Protein AF-A0A948ATW3-F1 (afdb_monomer)

Radius of gyration: 37.04 Å; Cα contacts (8 Å, |Δi|>4): 89; chains: 1; bounding box: 111×71×74 Å

Foldseek 3Di:
DDDDDCVVVVVVVQVVLLVLQPPPPDCLNPPSVNSVVVSVVVVVVVVVVVVCVVVVVLVVLLVQLQVLCVVVVHGSVLQVVLCVLLVNDDDSNVLSVCSPPPSPVNVVSSVSSVVSDDDPPDDDPPVVVCVSPPPPPPPDPPPPPDDPVVVVVVVVVVVVVVVVVVVVPPDDDDDDDDDDDDDD

Secondary structure (DSSP, 8-state):
------HHHHHHHHHHHHHHTTT--GGGTT-HHHHHHHHHHHHHHHHHHHHHHHHHHHHHHHHHHHHHHHHTT--HHHHHHHHHHTT----HHHHHHHHHH-HHHHHHHHHHHHHTSPPTTSPP-HHHHHHHH----PPP----S--TTHHHHHHHHHHHHHHHHHTT--PPPPP---------

Solvent-accessible surface area (backbone atoms only — not comparable to full-atom values): 11148 Å² total; per-residue (Å²): 137,87,89,78,84,62,63,68,64,53,50,54,54,49,52,55,43,38,63,71,16,60,87,44,71,75,62,33,28,76,39,63,78,49,12,50,55,50,46,52,50,50,51,57,47,53,58,53,46,64,64,44,46,60,54,56,52,49,53,49,25,52,52,48,39,34,53,53,30,49,80,69,80,36,55,48,73,58,49,57,52,14,26,59,67,57,67,56,90,70,56,58,68,55,53,30,45,33,49,70,78,37,51,70,65,38,47,55,53,49,53,54,21,55,72,47,45,80,66,92,88,62,80,75,58,67,65,60,52,46,68,75,71,48,80,83,70,73,75,72,79,77,66,73,81,68,58,77,67,58,62,52,52,57,56,50,56,50,50,60,50,52,60,58,53,64,74,71,66,83,77,84,86,82,89,82,83,89,83,87,86,82,91,131

pLDDT: mean 78.05, std 22.44, range [28.47, 97.56]

Mean predicted aligned error: 15.49 Å

Sequence (184 aa):
MSRVKRGVTTHRRHKKILQMAKGFRGKRKNVFKLAKNAVMKAGTNAYRDRRLKKRTFHQLWVLRINAACREHDMKYSRFIYALELAGIQINRKMLAELAVNNPDVFKEIVDAAKAALPPEGQAPDLNELKKKFGKATKPKPKMPEESPYVKKVENGENKEKEEKTEKAEIKPTPKKAAKKKEEK

Structure (mmCIF, N/CA/C/O backbone):
data_AF-A0A948ATW3-F1
#
_entry.id   AF-A0A948ATW3-F1
#
loop_
_atom_site.group_PDB
_atom_site.id
_atom_site.type_symbol
_atom_site.label_atom_id
_atom_site.label_alt_id
_atom_site.label_comp_id
_atom_site.label_asym_id
_atom_site.label_entity_id
_atom_site.label_seq_id
_atom_site.pdbx_PDB_ins_code
_atom_site.Cartn_x
_atom_site.Cartn_y
_atom_site.Cartn_z
_atom_site.occupancy
_atom_site.B_iso_or_equiv
_atom_site.auth_seq_id
_atom_site.auth_comp_id
_atom_site.auth_asym_id
_atom_site.auth_atom_id
_atom_site.pdbx_PDB_model_num
ATOM 1 N N . MET A 1 1 ? 36.535 -24.729 -36.949 1.00 73.50 1 MET A N 1
ATOM 2 C CA . MET A 1 1 ? 35.503 -24.100 -36.088 1.00 73.50 1 MET A CA 1
ATOM 3 C C . MET A 1 1 ? 34.866 -22.942 -36.857 1.00 73.50 1 MET A C 1
ATOM 5 O O . MET A 1 1 ? 35.597 -22.086 -37.336 1.00 73.50 1 MET A O 1
ATOM 9 N N . SER A 1 2 ? 33.546 -22.932 -37.063 1.00 85.25 2 SER A N 1
ATOM 10 C CA . SER A 1 2 ? 32.862 -21.930 -37.903 1.00 85.25 2 SER A CA 1
ATOM 11 C C . SER A 1 2 ? 32.588 -20.616 -37.154 1.00 85.25 2 SER A C 1
ATOM 13 O O . SER A 1 2 ? 32.040 -20.626 -36.051 1.00 85.25 2 SER A O 1
ATOM 15 N N . ARG A 1 3 ? 32.905 -19.464 -37.759 1.00 90.25 3 ARG A N 1
ATOM 16 C CA . ARG A 1 3 ? 32.631 -18.131 -37.189 1.00 90.25 3 ARG A CA 1
ATOM 17 C C . ARG A 1 3 ? 31.149 -17.758 -37.331 1.00 90.25 3 ARG A C 1
ATOM 19 O O . ARG A 1 3 ? 30.697 -17.416 -38.418 1.00 90.25 3 ARG A O 1
ATOM 26 N N . VAL A 1 4 ? 30.408 -17.721 -36.222 1.00 86.56 4 VAL A N 1
ATOM 27 C CA . VAL A 1 4 ? 28.990 -17.306 -36.203 1.00 86.56 4 VAL A CA 1
ATOM 28 C C . VAL A 1 4 ? 28.854 -15.797 -35.946 1.00 86.56 4 VAL A C 1
ATOM 30 O O . VAL A 1 4 ? 29.382 -15.261 -34.968 1.00 86.56 4 VAL A O 1
ATOM 33 N N . LYS A 1 5 ? 28.119 -15.078 -36.807 1.00 87.94 5 LYS A N 1
ATOM 34 C CA . LYS A 1 5 ? 27.838 -13.637 -36.636 1.00 87.94 5 LYS A CA 1
ATOM 35 C C . LYS A 1 5 ? 26.784 -13.408 -35.535 1.00 87.94 5 LYS A C 1
ATOM 37 O O . LYS A 1 5 ? 25.745 -14.053 -35.519 1.00 87.94 5 LYS A O 1
ATOM 42 N N . ARG A 1 6 ? 27.010 -12.435 -34.634 1.00 90.38 6 ARG A N 1
ATOM 43 C CA . ARG A 1 6 ? 26.158 -12.173 -33.441 1.00 90.38 6 ARG A CA 1
ATOM 44 C C . ARG A 1 6 ? 25.148 -11.016 -33.579 1.00 90.38 6 ARG A C 1
ATOM 46 O O . ARG A 1 6 ? 24.435 -10.714 -32.622 1.00 90.38 6 ARG A O 1
ATOM 53 N N . GLY A 1 7 ? 25.089 -10.345 -34.733 1.00 92.62 7 GLY A N 1
ATOM 54 C CA . GLY A 1 7 ? 24.343 -9.087 -34.912 1.00 92.62 7 GLY A CA 1
ATOM 55 C C . GLY A 1 7 ? 22.841 -9.189 -34.617 1.00 92.62 7 GLY A C 1
ATOM 56 O O . GLY A 1 7 ? 22.308 -8.390 -33.848 1.00 92.62 7 GLY A O 1
ATOM 57 N N . VAL A 1 8 ? 22.177 -10.219 -35.152 1.00 93.56 8 VAL A N 1
ATOM 58 C CA . VAL A 1 8 ? 20.723 -10.427 -35.008 1.00 93.56 8 VAL A CA 1
ATOM 59 C C . VAL A 1 8 ? 20.326 -10.633 -33.540 1.00 93.56 8 VAL A C 1
ATOM 61 O O . VAL A 1 8 ? 19.393 -9.999 -33.040 1.00 93.56 8 VAL A O 1
ATOM 64 N N . THR A 1 9 ? 21.079 -11.460 -32.810 1.00 93.88 9 THR A N 1
ATOM 65 C CA . THR A 1 9 ? 20.823 -11.753 -31.392 1.00 93.88 9 THR A CA 1
ATOM 66 C C . THR A 1 9 ? 20.996 -10.515 -30.513 1.00 93.88 9 THR A C 1
ATOM 68 O O . THR A 1 9 ? 20.156 -10.247 -29.647 1.00 93.88 9 THR A O 1
ATOM 71 N N . THR A 1 10 ? 22.049 -9.727 -30.752 1.00 93.69 10 THR A N 1
ATOM 72 C CA . THR A 1 10 ? 22.302 -8.475 -30.021 1.00 93.69 10 THR A CA 1
ATOM 73 C C . THR A 1 10 ? 21.207 -7.444 -30.286 1.00 93.69 10 THR A C 1
ATOM 75 O O . THR A 1 10 ? 20.675 -6.864 -29.336 1.00 93.69 10 THR A O 1
ATOM 78 N N . HIS A 1 11 ? 20.799 -7.272 -31.547 1.00 94.88 11 HIS A N 1
ATOM 79 C CA . HIS A 1 11 ? 19.726 -6.346 -31.928 1.00 94.88 11 HIS A CA 1
ATOM 80 C C . HIS A 1 11 ? 18.402 -6.681 -31.239 1.00 94.88 11 HIS A C 1
ATOM 82 O O . HIS A 1 11 ? 17.771 -5.814 -30.631 1.00 94.88 11 HIS A O 1
ATOM 88 N N . ARG A 1 12 ? 18.017 -7.965 -31.238 1.00 95.69 12 ARG A N 1
ATOM 89 C CA . ARG A 1 12 ? 16.808 -8.447 -30.553 1.00 95.69 12 ARG A CA 1
ATOM 90 C C . ARG A 1 12 ? 16.844 -8.149 -29.050 1.00 95.69 12 ARG A C 1
ATOM 92 O O . ARG A 1 12 ? 15.856 -7.673 -28.491 1.00 95.69 12 ARG A O 1
ATOM 99 N N . ARG A 1 13 ? 17.987 -8.380 -28.388 1.00 94.50 13 ARG A N 1
ATOM 100 C CA . ARG A 1 13 ? 18.172 -8.063 -26.959 1.00 94.50 13 ARG A CA 1
ATOM 101 C C . ARG A 1 13 ? 18.044 -6.562 -26.688 1.00 94.50 13 ARG A C 1
ATOM 103 O O . ARG A 1 13 ? 17.413 -6.182 -25.703 1.00 94.50 13 ARG A O 1
ATOM 110 N N . HIS A 1 14 ? 18.636 -5.721 -27.536 1.00 95.56 14 HIS A N 1
ATOM 111 C CA . HIS A 1 14 ? 18.573 -4.267 -27.388 1.00 95.56 14 HIS A CA 1
ATOM 112 C C . HIS A 1 14 ? 17.140 -3.755 -27.536 1.00 95.56 14 HIS A C 1
ATOM 114 O O . HIS A 1 14 ? 16.665 -3.037 -26.655 1.00 95.56 14 HIS A O 1
ATOM 120 N N . LYS A 1 15 ? 16.421 -4.197 -28.578 1.00 95.75 15 LYS A N 1
ATOM 121 C CA . LYS A 1 15 ? 15.008 -3.851 -28.784 1.00 95.75 15 LYS A CA 1
ATOM 122 C C . LYS A 1 15 ? 14.133 -4.244 -27.591 1.00 95.75 15 LYS A C 1
ATOM 124 O O . LYS A 1 15 ? 13.355 -3.415 -27.136 1.00 95.75 15 LYS A O 1
ATOM 129 N N . LYS A 1 16 ? 14.317 -5.443 -27.020 1.00 96.56 16 LYS A N 1
ATOM 130 C CA . LYS A 1 16 ? 13.568 -5.896 -25.830 1.00 96.56 16 LYS A CA 1
ATOM 131 C C . LYS A 1 16 ? 13.720 -4.939 -24.640 1.00 96.56 16 LYS A C 1
ATOM 133 O O . LYS A 1 16 ? 12.731 -4.576 -24.013 1.00 96.56 16 LYS A O 1
ATOM 138 N N . ILE A 1 17 ? 14.948 -4.517 -24.331 1.00 96.44 17 ILE A N 1
ATOM 139 C CA . ILE A 1 17 ? 15.210 -3.605 -23.204 1.00 96.44 17 ILE A CA 1
ATOM 140 C C . ILE A 1 17 ? 14.684 -2.195 -23.486 1.00 96.44 17 ILE A C 1
ATOM 142 O O . ILE A 1 17 ? 14.108 -1.580 -22.595 1.00 96.44 17 ILE A O 1
ATOM 146 N N . LEU A 1 18 ? 14.844 -1.687 -24.710 1.00 96.06 18 LEU A N 1
ATOM 147 C CA . LEU A 1 18 ? 14.323 -0.367 -25.081 1.00 96.06 18 LEU A CA 1
ATOM 148 C C . LEU A 1 18 ? 12.790 -0.331 -25.072 1.00 96.06 18 LEU A C 1
ATOM 150 O O . LEU A 1 18 ? 12.207 0.657 -24.639 1.00 96.06 18 LEU A O 1
ATOM 154 N N . GLN A 1 19 ? 12.136 -1.428 -25.459 1.00 96.44 19 GLN A N 1
ATOM 155 C CA . GLN A 1 19 ? 10.685 -1.571 -25.353 1.00 96.44 19 GLN A CA 1
ATOM 156 C C . GLN A 1 19 ? 10.219 -1.523 -23.891 1.00 96.44 19 GLN A C 1
ATOM 158 O O . GLN A 1 19 ? 9.256 -0.827 -23.585 1.00 96.44 19 GLN A O 1
ATOM 163 N N . MET A 1 20 ? 10.933 -2.193 -22.977 1.00 95.81 20 MET A N 1
ATOM 164 C CA . MET A 1 20 ? 10.659 -2.123 -21.533 1.00 95.81 20 MET A CA 1
ATOM 165 C C . MET A 1 20 ? 10.935 -0.738 -20.933 1.00 95.81 20 MET A C 1
ATOM 167 O O . MET A 1 20 ? 10.296 -0.354 -19.961 1.00 95.81 20 MET A O 1
ATOM 171 N N . ALA A 1 21 ? 11.886 0.010 -21.494 1.00 96.56 21 ALA A N 1
ATOM 172 C CA . ALA A 1 21 ? 12.253 1.350 -21.039 1.00 96.56 21 ALA A CA 1
ATOM 173 C C . ALA A 1 21 ? 11.373 2.468 -21.634 1.00 96.56 21 ALA A C 1
ATOM 175 O O . ALA A 1 21 ? 11.624 3.653 -21.379 1.00 96.56 21 ALA A O 1
ATOM 176 N N . LYS A 1 22 ? 10.359 2.129 -22.443 1.00 94.81 22 LYS A N 1
ATOM 177 C CA . LYS A 1 22 ? 9.443 3.112 -23.032 1.00 94.81 22 LYS A CA 1
ATOM 178 C C . LYS A 1 22 ? 8.764 3.916 -21.915 1.00 94.81 22 LYS A C 1
ATOM 180 O O . LYS A 1 22 ? 8.283 3.357 -20.937 1.00 94.81 22 LYS A O 1
ATOM 185 N N . GLY A 1 23 ? 8.758 5.242 -22.056 1.00 95.62 23 GLY A N 1
ATOM 186 C CA . GLY A 1 23 ? 8.230 6.170 -21.046 1.00 95.62 23 GLY A CA 1
ATOM 187 C C . GLY A 1 23 ? 9.262 6.672 -20.029 1.00 95.62 23 GLY A C 1
ATOM 188 O O . GLY A 1 23 ? 8.978 7.609 -19.289 1.00 95.62 23 GLY A O 1
ATOM 189 N N . PHE A 1 24 ? 10.486 6.130 -20.007 1.00 96.31 24 PHE A N 1
ATOM 190 C CA . PHE A 1 24 ? 11.542 6.678 -19.153 1.00 96.31 24 PHE A CA 1
ATOM 191 C C . PHE A 1 24 ? 11.998 8.062 -19.638 1.00 96.31 24 PHE A C 1
ATOM 193 O O . PHE A 1 24 ? 12.009 8.369 -20.831 1.00 96.31 24 PHE A O 1
ATOM 200 N N . ARG A 1 25 ? 12.412 8.922 -18.702 1.00 96.12 25 ARG A N 1
ATOM 201 C CA . ARG A 1 25 ? 12.841 10.295 -19.006 1.00 96.12 25 ARG A CA 1
ATOM 202 C C . ARG A 1 25 ? 14.266 10.344 -19.581 1.00 96.12 25 ARG A C 1
ATOM 204 O O . ARG A 1 25 ? 15.169 9.642 -19.118 1.00 96.12 25 ARG A O 1
ATOM 211 N N . GLY A 1 26 ? 14.483 11.234 -20.552 1.00 95.56 26 GLY A N 1
ATOM 212 C CA . GLY A 1 26 ? 15.808 11.565 -21.094 1.00 95.56 26 GLY A CA 1
ATOM 213 C C . GLY A 1 26 ? 16.512 10.387 -21.777 1.00 95.56 26 GLY A C 1
ATOM 214 O O . GLY A 1 26 ? 15.900 9.615 -22.507 1.00 95.56 26 GLY A O 1
ATOM 215 N N . LYS A 1 27 ? 17.818 10.218 -21.534 1.00 95.75 27 LYS A N 1
ATOM 216 C CA . LYS A 1 27 ? 18.628 9.169 -22.187 1.00 95.75 27 LYS A CA 1
ATOM 217 C C . LYS A 1 27 ? 18.267 7.738 -21.750 1.00 95.75 27 LYS A C 1
ATOM 219 O O . LYS A 1 27 ? 18.654 6.786 -22.421 1.00 95.75 27 LYS A O 1
ATOM 224 N N . ARG A 1 28 ? 17.500 7.566 -20.664 1.00 95.69 28 ARG A N 1
ATOM 225 C CA . ARG A 1 28 ? 17.112 6.248 -20.126 1.00 95.69 28 ARG A CA 1
ATOM 226 C C . ARG A 1 28 ? 16.082 5.507 -20.988 1.00 95.69 28 ARG A C 1
ATOM 228 O O . ARG A 1 28 ? 15.971 4.300 -20.823 1.00 95.69 28 ARG A O 1
ATOM 235 N N . LYS A 1 29 ? 15.377 6.191 -21.902 1.00 93.75 29 LYS A N 1
ATOM 236 C CA . LYS A 1 29 ? 14.469 5.551 -22.879 1.00 93.75 29 LYS A CA 1
ATOM 237 C C . LYS A 1 29 ? 15.150 5.104 -24.176 1.00 93.75 29 LYS A C 1
ATOM 239 O O . LYS A 1 29 ? 14.691 4.148 -24.785 1.00 93.75 29 LYS A O 1
ATOM 244 N N . ASN A 1 30 ? 16.237 5.767 -24.586 1.00 92.75 30 ASN A N 1
ATOM 245 C CA . ASN A 1 30 ? 16.806 5.600 -25.933 1.00 92.75 30 ASN A CA 1
ATOM 246 C C . ASN A 1 30 ? 18.204 4.950 -25.935 1.00 92.75 30 ASN A C 1
ATOM 248 O O . ASN A 1 30 ? 18.559 4.259 -26.885 1.00 92.75 30 ASN A O 1
ATOM 252 N N . VAL A 1 31 ? 19.016 5.141 -24.886 1.00 96.19 31 VAL A N 1
ATOM 253 C CA . VAL A 1 31 ? 20.399 4.632 -24.833 1.00 96.19 31 VAL A CA 1
ATOM 254 C C . VAL A 1 31 ? 20.438 3.286 -24.112 1.00 96.19 31 VAL A C 1
ATOM 256 O O . VAL A 1 31 ? 20.224 3.237 -22.902 1.00 96.19 31 VAL A O 1
ATOM 259 N N . PHE A 1 32 ? 20.782 2.198 -24.816 1.00 94.75 32 PHE A N 1
ATOM 260 C CA . PHE A 1 32 ? 20.730 0.824 -24.282 1.00 94.75 32 PHE A CA 1
ATOM 261 C C . PHE A 1 32 ? 21.458 0.641 -22.940 1.00 94.75 32 PHE A C 1
ATOM 263 O O . PHE A 1 32 ? 20.901 0.048 -22.016 1.00 94.75 32 PHE A O 1
ATOM 270 N N . LYS A 1 33 ? 22.680 1.175 -22.799 1.00 96.06 33 LYS A N 1
ATOM 271 C CA . LYS A 1 33 ? 23.481 1.042 -21.567 1.00 96.06 33 LYS A CA 1
ATOM 272 C C . LYS A 1 33 ? 22.764 1.646 -20.354 1.00 96.06 33 LYS A C 1
ATOM 274 O O . LYS A 1 33 ? 22.724 1.034 -19.291 1.00 96.06 33 LYS A O 1
ATOM 279 N N . LEU A 1 34 ? 22.153 2.818 -20.532 1.00 96.69 34 LEU A N 1
ATOM 280 C CA . LEU A 1 34 ? 21.408 3.509 -19.478 1.00 96.69 34 LEU A CA 1
ATOM 281 C C . LEU A 1 34 ? 20.029 2.880 -19.250 1.00 96.69 34 LEU A C 1
ATOM 283 O O . LEU A 1 34 ? 19.623 2.705 -18.102 1.00 96.69 34 LEU A O 1
ATOM 287 N N . ALA A 1 35 ? 19.341 2.498 -20.327 1.00 97.31 35 ALA A N 1
ATOM 288 C CA . ALA A 1 35 ? 18.047 1.827 -20.284 1.00 97.31 35 ALA A CA 1
ATOM 289 C C . ALA A 1 35 ? 18.125 0.507 -19.511 1.00 97.31 35 ALA A C 1
ATOM 291 O O . ALA A 1 35 ? 17.313 0.269 -18.624 1.00 97.31 35 ALA A O 1
ATOM 292 N N . LYS A 1 36 ? 19.154 -0.312 -19.765 1.00 96.38 36 LYS A N 1
ATOM 293 C CA . LYS A 1 36 ? 19.392 -1.567 -19.040 1.00 96.38 36 LYS A CA 1
ATOM 294 C C . LYS A 1 36 ? 19.471 -1.332 -17.531 1.00 96.38 36 LYS A C 1
ATOM 296 O O . LYS A 1 36 ? 18.765 -1.997 -16.780 1.00 96.38 36 LYS A O 1
ATOM 301 N N . ASN A 1 37 ? 20.294 -0.382 -17.088 1.00 96.44 37 ASN A N 1
ATOM 302 C CA . ASN A 1 37 ? 20.461 -0.090 -15.662 1.00 96.44 37 ASN A CA 1
ATOM 303 C C . ASN A 1 37 ? 19.150 0.405 -15.033 1.00 96.44 37 ASN A C 1
ATOM 305 O O . ASN A 1 37 ? 18.771 -0.038 -13.949 1.00 96.44 37 ASN A O 1
ATOM 309 N N . ALA A 1 38 ? 18.430 1.280 -15.740 1.00 97.19 38 ALA A N 1
ATOM 310 C CA . ALA A 1 38 ? 17.156 1.814 -15.279 1.00 97.19 38 ALA A CA 1
ATOM 311 C C . ALA A 1 38 ? 16.072 0.726 -15.172 1.00 97.19 38 ALA A C 1
ATOM 313 O O . ALA A 1 38 ? 15.395 0.648 -14.151 1.00 97.19 38 ALA A O 1
ATOM 314 N N . VAL A 1 39 ? 15.941 -0.144 -16.180 1.00 97.06 39 VAL A N 1
ATOM 315 C CA . VAL A 1 39 ? 14.970 -1.253 -16.194 1.00 97.06 39 VAL A CA 1
ATOM 316 C C . VAL A 1 39 ? 15.271 -2.250 -15.078 1.00 97.06 39 VAL A C 1
ATOM 318 O O . VAL A 1 39 ? 14.357 -2.666 -14.370 1.00 97.06 39 VAL A O 1
ATOM 321 N N . MET A 1 40 ? 16.546 -2.583 -14.856 1.00 96.69 40 MET A N 1
ATOM 322 C CA . MET A 1 40 ? 16.940 -3.458 -13.749 1.00 96.69 40 MET A CA 1
ATOM 323 C C . MET A 1 40 ? 16.552 -2.854 -12.394 1.00 96.69 40 MET A C 1
ATOM 325 O O . MET A 1 40 ? 15.925 -3.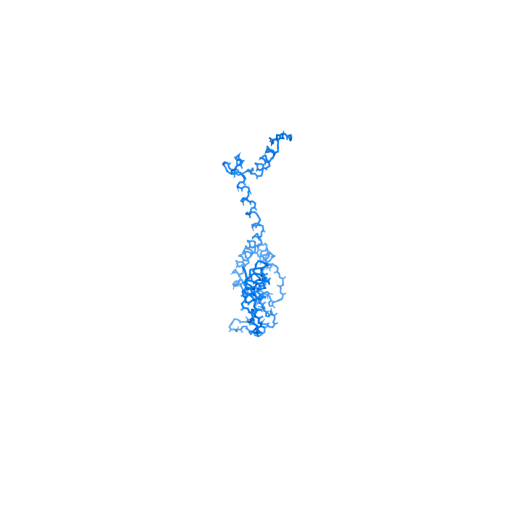530 -11.577 1.00 96.69 40 MET A O 1
ATOM 329 N N . LYS A 1 41 ? 16.841 -1.564 -12.167 1.00 96.81 41 LYS A N 1
ATOM 330 C CA . LYS A 1 41 ? 16.459 -0.884 -10.921 1.00 96.81 41 LYS A CA 1
ATOM 331 C C . LYS A 1 41 ? 14.938 -0.814 -10.755 1.00 96.81 41 LYS A C 1
ATOM 333 O O . LYS A 1 41 ? 14.433 -1.122 -9.676 1.00 96.81 41 LYS A O 1
ATOM 338 N N . ALA A 1 42 ? 14.204 -0.485 -11.816 1.00 96.62 42 ALA A N 1
ATOM 339 C CA . ALA A 1 42 ? 12.744 -0.483 -11.807 1.00 96.62 42 ALA A CA 1
ATOM 340 C C . ALA A 1 42 ? 12.174 -1.867 -11.454 1.00 96.62 42 ALA A C 1
ATOM 342 O O . ALA A 1 42 ? 11.272 -1.956 -10.628 1.00 96.62 42 ALA A O 1
ATOM 343 N N . GLY A 1 43 ? 12.754 -2.948 -11.986 1.00 97.00 43 GLY A N 1
ATOM 344 C CA . GLY A 1 43 ? 12.383 -4.321 -11.635 1.00 97.00 43 GLY A CA 1
ATOM 345 C C . GLY A 1 43 ? 12.583 -4.638 -10.150 1.00 97.00 43 GLY A C 1
ATOM 346 O O . GLY A 1 43 ? 11.680 -5.183 -9.511 1.00 97.00 43 GLY A O 1
ATOM 347 N N . THR A 1 44 ? 13.726 -4.241 -9.574 1.00 97.56 44 THR A N 1
ATOM 348 C CA . THR A 1 44 ? 13.987 -4.428 -8.131 1.00 97.56 44 THR A CA 1
ATOM 349 C C . THR A 1 44 ? 13.001 -3.650 -7.258 1.00 97.56 44 THR A C 1
ATOM 351 O O . THR A 1 44 ? 12.467 -4.198 -6.292 1.00 97.56 44 THR A O 1
ATOM 354 N N . ASN A 1 45 ? 12.693 -2.404 -7.630 1.00 97.44 45 ASN A N 1
ATOM 355 C CA . ASN A 1 45 ? 11.719 -1.585 -6.918 1.00 97.44 45 ASN A CA 1
ATOM 356 C C . ASN A 1 45 ? 10.315 -2.181 -7.034 1.00 97.44 45 ASN A C 1
ATOM 358 O O . ASN A 1 45 ? 9.678 -2.391 -6.013 1.00 97.44 45 ASN A O 1
ATOM 362 N N . ALA A 1 46 ? 9.878 -2.577 -8.231 1.00 97.31 46 ALA A N 1
ATOM 363 C CA . ALA A 1 46 ? 8.571 -3.191 -8.439 1.00 97.31 46 ALA A CA 1
ATOM 364 C C . ALA A 1 46 ? 8.378 -4.459 -7.589 1.00 97.31 46 ALA A C 1
ATOM 366 O O . ALA A 1 46 ? 7.304 -4.676 -7.033 1.00 97.31 46 ALA A O 1
ATOM 367 N N . TYR A 1 47 ? 9.411 -5.296 -7.452 1.00 96.69 47 TYR A N 1
ATOM 368 C CA . TYR A 1 47 ? 9.362 -6.467 -6.574 1.00 96.69 47 TYR A CA 1
ATOM 369 C C . TYR A 1 47 ? 9.195 -6.085 -5.097 1.00 96.69 47 TYR A C 1
ATOM 371 O O . TYR A 1 47 ? 8.309 -6.615 -4.420 1.00 96.69 47 TYR A O 1
ATOM 379 N N . ARG A 1 48 ? 10.009 -5.139 -4.610 1.00 97.06 48 ARG A N 1
ATOM 380 C CA . ARG A 1 48 ? 9.920 -4.598 -3.245 1.00 97.06 48 ARG A CA 1
ATOM 381 C C . ARG A 1 48 ? 8.544 -3.976 -2.986 1.00 97.06 48 ARG A C 1
ATOM 383 O O . ARG A 1 48 ? 7.902 -4.296 -1.989 1.00 97.06 48 ARG A O 1
ATOM 390 N N . ASP A 1 49 ? 8.067 -3.143 -3.903 1.00 97.25 49 ASP A N 1
ATOM 391 C CA . ASP A 1 49 ? 6.825 -2.384 -3.770 1.00 97.25 49 ASP A CA 1
ATOM 392 C C . ASP A 1 49 ? 5.585 -3.280 -3.826 1.00 97.25 49 ASP A C 1
ATOM 394 O O . ASP A 1 49 ? 4.641 -3.044 -3.080 1.00 97.25 49 ASP A O 1
ATOM 398 N N . ARG A 1 50 ? 5.592 -4.385 -4.589 1.00 96.12 50 ARG A N 1
ATOM 399 C CA . ARG A 1 50 ? 4.512 -5.391 -4.514 1.00 96.12 50 ARG A CA 1
ATOM 400 C C . ARG A 1 50 ? 4.357 -5.978 -3.109 1.00 96.12 50 ARG A C 1
ATOM 402 O O . ARG A 1 50 ? 3.233 -6.224 -2.678 1.00 96.12 50 ARG A O 1
ATOM 409 N N . ARG A 1 51 ? 5.464 -6.185 -2.387 1.00 94.75 51 ARG A N 1
ATOM 410 C CA . ARG A 1 51 ? 5.436 -6.652 -0.991 1.00 94.75 51 ARG A CA 1
ATOM 411 C C . ARG A 1 51 ? 4.990 -5.539 -0.039 1.00 94.75 51 ARG A C 1
ATOM 413 O O . ARG A 1 51 ? 4.173 -5.788 0.844 1.00 94.75 51 ARG A O 1
ATOM 420 N N . LEU A 1 52 ? 5.470 -4.312 -0.251 1.00 96.50 52 LEU A N 1
ATOM 421 C CA . LEU A 1 52 ? 5.126 -3.156 0.584 1.00 96.50 52 LEU A CA 1
ATOM 422 C C . LEU A 1 52 ? 3.702 -2.636 0.375 1.00 96.50 52 LEU A C 1
ATOM 424 O O . LEU A 1 52 ? 3.153 -2.060 1.308 1.00 96.50 52 LEU A O 1
ATOM 428 N N . LYS A 1 53 ? 3.072 -2.894 -0.779 1.00 96.00 53 LYS A N 1
ATOM 429 C CA . LYS A 1 53 ? 1.691 -2.491 -1.091 1.00 96.00 53 LYS A CA 1
ATOM 430 C C . LYS A 1 53 ? 0.728 -2.852 0.044 1.00 96.00 53 LYS A C 1
ATOM 432 O O . LYS A 1 53 ? -0.092 -2.041 0.455 1.00 96.00 53 LYS A O 1
ATOM 437 N N . LYS A 1 54 ? 0.864 -4.051 0.619 1.00 92.69 54 LYS A N 1
ATOM 438 C CA . LYS A 1 54 ? 0.027 -4.490 1.749 1.00 92.69 54 LYS A CA 1
ATOM 439 C C . LYS A 1 54 ? 0.181 -3.577 2.973 1.00 92.69 54 LYS A C 1
ATOM 441 O O . LYS A 1 54 ? -0.812 -3.222 3.597 1.00 92.69 54 LYS A O 1
ATOM 446 N N . ARG A 1 55 ? 1.411 -3.154 3.281 1.00 95.88 55 ARG A N 1
ATOM 447 C CA . ARG A 1 55 ? 1.718 -2.239 4.390 1.00 95.88 55 ARG A CA 1
ATOM 448 C C . ARG A 1 55 ? 1.188 -0.833 4.128 1.00 95.88 55 ARG A C 1
ATOM 450 O O . ARG A 1 55 ? 0.600 -0.257 5.034 1.00 95.88 55 ARG A O 1
ATOM 457 N N . THR A 1 56 ? 1.356 -0.302 2.917 1.00 97.06 56 THR A N 1
ATOM 458 C CA . THR A 1 56 ? 0.883 1.051 2.579 1.00 97.06 56 THR A CA 1
ATOM 459 C C . THR A 1 56 ? -0.640 1.147 2.652 1.00 97.06 56 THR A C 1
ATOM 461 O 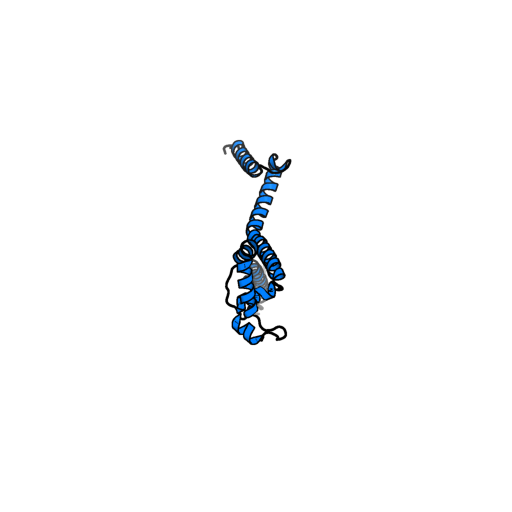O . THR A 1 56 ? -1.162 2.100 3.220 1.00 97.06 56 THR A O 1
ATOM 464 N N . PHE A 1 57 ? -1.368 0.136 2.158 1.00 97.00 57 PHE A N 1
ATOM 465 C CA . PHE A 1 57 ? -2.829 0.095 2.299 1.00 97.00 57 PHE A CA 1
ATOM 466 C C . PHE A 1 57 ? -3.267 -0.096 3.748 1.00 97.00 57 PHE A C 1
ATOM 468 O O . PHE A 1 57 ? -4.191 0.576 4.187 1.00 97.00 57 PHE A O 1
ATOM 475 N N . HIS A 1 58 ? -2.584 -0.952 4.511 1.00 95.75 58 HIS A N 1
ATOM 476 C CA . HIS A 1 58 ? -2.891 -1.110 5.928 1.00 95.75 58 HIS A CA 1
ATOM 477 C C . HIS A 1 58 ? -2.707 0.202 6.705 1.00 95.75 58 HIS A C 1
ATOM 479 O O . HIS A 1 58 ? -3.583 0.575 7.475 1.00 95.75 58 HIS A O 1
ATOM 485 N N . GLN A 1 59 ? -1.618 0.935 6.453 1.00 96.88 59 GLN A N 1
ATOM 486 C CA . GLN A 1 59 ? -1.389 2.260 7.038 1.00 96.88 59 GLN A CA 1
ATOM 487 C C . GLN A 1 59 ? -2.509 3.242 6.681 1.00 96.88 59 GLN A C 1
ATOM 489 O O . GLN A 1 59 ? -2.999 3.946 7.560 1.00 96.88 59 GLN A O 1
ATOM 494 N N . LEU A 1 60 ? -2.957 3.248 5.423 1.00 97.00 60 LEU A N 1
ATOM 495 C CA . LEU A 1 60 ? -4.078 4.079 4.986 1.00 97.00 60 LEU A CA 1
ATOM 496 C C . LEU A 1 60 ? -5.385 3.714 5.704 1.00 97.00 60 LEU A C 1
ATOM 498 O O . LEU A 1 60 ? -6.106 4.603 6.143 1.00 97.00 60 LEU A O 1
ATOM 502 N N . TRP A 1 61 ? -5.695 2.424 5.843 1.00 97.31 61 TRP A N 1
ATOM 503 C CA . TRP A 1 61 ? -6.905 1.984 6.541 1.00 97.31 61 TRP A CA 1
ATOM 504 C C . TRP A 1 61 ? -6.885 2.387 8.012 1.00 97.31 61 TRP A C 1
ATOM 506 O O . TRP A 1 61 ? -7.875 2.909 8.507 1.00 97.31 61 TRP A O 1
ATOM 516 N N . VAL A 1 62 ? -5.749 2.214 8.694 1.00 96.44 62 VAL A N 1
ATOM 517 C CA . VAL A 1 62 ? -5.587 2.656 10.088 1.00 96.44 62 VAL A CA 1
ATOM 518 C C . VAL A 1 62 ? -5.757 4.167 10.207 1.00 96.44 62 VAL A C 1
ATOM 520 O O . VAL A 1 62 ? -6.427 4.622 11.127 1.00 96.44 62 VAL A O 1
ATOM 523 N N . LEU A 1 63 ? -5.198 4.942 9.273 1.00 96.94 63 LEU A N 1
ATOM 524 C CA . LEU A 1 63 ? -5.344 6.397 9.263 1.00 96.94 63 LEU A CA 1
ATOM 525 C C . LEU A 1 63 ? -6.814 6.818 9.130 1.00 96.94 63 LEU A C 1
ATOM 527 O O . LEU A 1 63 ? -7.274 7.645 9.911 1.00 96.94 63 LEU A O 1
ATOM 531 N N . ARG A 1 64 ? -7.550 6.213 8.188 1.00 96.38 64 ARG A N 1
ATOM 532 C CA . ARG A 1 64 ? -8.981 6.482 7.973 1.00 96.38 64 ARG A CA 1
ATOM 533 C C . ARG A 1 64 ? -9.824 6.124 9.195 1.00 96.38 64 ARG A C 1
ATOM 535 O O . ARG A 1 64 ? -10.601 6.949 9.653 1.00 96.38 64 ARG A O 1
ATOM 542 N N . ILE A 1 65 ? -9.624 4.931 9.757 1.00 96.50 65 ILE A N 1
ATOM 543 C CA . ILE A 1 65 ? -10.354 4.487 10.953 1.00 96.50 65 ILE A CA 1
ATOM 544 C C . ILE A 1 65 ? -10.023 5.391 12.139 1.00 96.50 65 ILE A C 1
ATOM 546 O O . ILE A 1 65 ? -10.915 5.765 12.883 1.00 96.50 65 ILE A O 1
ATOM 550 N N . ASN A 1 66 ? -8.755 5.766 12.326 1.00 96.44 66 ASN A N 1
ATOM 551 C CA . ASN A 1 66 ? -8.378 6.658 13.417 1.00 96.44 66 ASN A CA 1
ATOM 552 C C . ASN A 1 66 ? -9.059 8.023 13.285 1.00 96.44 66 ASN A C 1
ATOM 554 O O . ASN A 1 66 ? -9.504 8.534 14.299 1.00 96.44 66 ASN A O 1
ATOM 558 N N . ALA A 1 67 ? -9.173 8.591 12.080 1.00 96.06 67 ALA A N 1
ATOM 559 C CA . ALA A 1 67 ? -9.919 9.833 11.880 1.00 96.06 67 ALA A CA 1
ATOM 560 C C . ALA A 1 67 ? -11.396 9.673 12.285 1.00 96.06 67 ALA A C 1
ATOM 562 O O . ALA A 1 67 ? -11.855 10.392 13.165 1.00 96.06 67 ALA A O 1
ATOM 563 N N . ALA A 1 68 ? -12.082 8.653 11.764 1.00 95.81 68 ALA A N 1
ATOM 564 C CA . ALA A 1 68 ? -13.486 8.394 12.090 1.00 95.81 68 ALA A CA 1
ATOM 565 C C . ALA A 1 68 ? -13.715 8.095 13.585 1.00 95.81 68 ALA A C 1
ATOM 567 O O . ALA A 1 68 ? -14.653 8.590 14.195 1.00 95.81 68 ALA A O 1
ATOM 568 N N . CYS A 1 69 ? -12.827 7.338 14.240 1.00 95.44 69 CYS A N 1
ATOM 569 C CA . CYS A 1 69 ? -12.932 7.107 15.684 1.00 95.44 69 CYS A CA 1
ATOM 570 C C . CYS A 1 69 ? -12.818 8.405 16.497 1.00 95.44 69 CYS A C 1
ATOM 572 O O . CYS A 1 69 ? -13.432 8.506 17.558 1.00 95.44 69 CYS A O 1
ATOM 574 N N . ARG A 1 70 ? -12.033 9.385 16.027 1.00 93.81 70 ARG A N 1
ATOM 575 C CA . ARG A 1 70 ? -11.846 10.663 16.730 1.00 93.81 70 ARG A CA 1
ATOM 576 C C . ARG A 1 70 ? -13.088 11.535 16.687 1.00 93.81 70 ARG A C 1
ATOM 578 O O . ARG A 1 70 ? -13.329 12.229 17.662 1.00 93.81 70 ARG A O 1
ATOM 585 N N . GLU A 1 71 ? -13.880 11.444 15.625 1.00 93.50 71 GLU A N 1
ATOM 586 C CA . GLU A 1 71 ? -15.192 12.101 15.533 1.00 93.50 71 GLU A CA 1
ATOM 587 C C . GLU A 1 71 ? -16.198 11.542 16.553 1.00 93.50 71 GLU A C 1
ATOM 589 O O . GLU A 1 71 ? -17.166 12.207 16.904 1.00 93.50 71 GLU A O 1
ATOM 594 N N . HIS A 1 72 ? -15.948 10.338 17.074 1.00 92.44 72 HIS A N 1
ATOM 595 C CA . HIS A 1 72 ? -16.763 9.680 18.097 1.00 92.44 72 HIS A CA 1
ATOM 596 C C . HIS A 1 72 ? -16.072 9.613 19.472 1.00 92.44 72 HIS A C 1
ATOM 598 O O . HIS A 1 72 ? -16.398 8.735 20.282 1.00 92.44 72 HIS A O 1
ATOM 604 N N . ASP A 1 73 ? -15.096 10.496 19.719 1.00 91.81 73 ASP A N 1
ATOM 605 C CA . ASP A 1 73 ? -14.327 10.622 20.968 1.00 91.81 73 ASP A CA 1
ATOM 606 C C . ASP A 1 73 ? -13.587 9.349 21.411 1.00 91.81 73 ASP A C 1
ATOM 608 O O . ASP A 1 73 ? -13.295 9.137 22.588 1.00 91.81 73 ASP A O 1
ATOM 612 N N . MET A 1 74 ? -13.222 8.481 20.463 1.00 90.25 74 MET A N 1
ATOM 613 C CA . MET A 1 74 ? -12.499 7.243 20.745 1.00 90.25 74 MET A CA 1
ATOM 614 C C . MET A 1 74 ? -11.116 7.216 20.083 1.00 90.25 74 MET A C 1
ATOM 616 O O . MET A 1 74 ? -10.904 7.616 18.939 1.00 90.25 74 MET A O 1
ATOM 620 N N . LYS A 1 75 ? -10.119 6.684 20.800 1.00 92.56 75 LYS A N 1
ATOM 621 C CA . LYS A 1 75 ? -8.782 6.419 20.239 1.00 92.56 75 LYS A CA 1
ATOM 622 C C . LYS A 1 75 ? -8.775 5.070 19.514 1.00 92.56 75 LYS A C 1
ATOM 624 O O . LYS A 1 75 ? -9.222 4.077 20.080 1.00 92.56 75 LYS A O 1
ATOM 629 N N . TYR A 1 76 ? -8.144 4.996 18.338 1.00 94.19 76 TYR A N 1
ATOM 630 C CA . TYR A 1 76 ? -8.022 3.759 17.544 1.00 94.19 76 TYR A CA 1
ATOM 631 C C . TYR A 1 76 ? -7.583 2.526 18.356 1.00 94.19 76 TYR A C 1
ATOM 633 O O . TYR A 1 76 ? -8.185 1.463 18.246 1.00 94.19 76 TYR A O 1
ATOM 641 N N . SER A 1 77 ? -6.554 2.648 19.202 1.00 91.12 77 SER A N 1
ATOM 642 C CA . SER A 1 77 ? -6.058 1.512 19.993 1.00 91.12 77 SER A CA 1
ATOM 643 C C . SER A 1 77 ? -7.106 0.969 20.968 1.00 91.12 77 SER A C 1
ATOM 645 O O . SER A 1 77 ? -7.191 -0.241 21.156 1.00 91.12 77 SER A O 1
ATOM 647 N N . ARG A 1 78 ? -7.916 1.858 21.563 1.00 90.81 78 ARG A N 1
ATOM 648 C CA . ARG A 1 78 ? -9.037 1.473 22.432 1.00 90.81 78 ARG A CA 1
ATOM 649 C C . ARG A 1 78 ? -10.162 0.843 21.619 1.00 90.81 78 ARG A C 1
ATOM 651 O O . ARG A 1 78 ? -10.680 -0.178 22.040 1.00 90.81 78 ARG A O 1
ATOM 658 N N . PHE A 1 79 ? -10.463 1.391 20.443 1.00 93.25 79 PHE A N 1
ATOM 659 C CA . PHE A 1 79 ? -11.466 0.844 19.531 1.00 93.25 79 PHE A CA 1
ATOM 660 C C . PHE A 1 79 ? -11.144 -0.588 19.085 1.00 93.25 79 PHE A C 1
ATOM 662 O O . PHE A 1 79 ? -11.987 -1.468 19.189 1.00 93.25 79 PHE A O 1
ATOM 669 N N . ILE A 1 80 ? -9.912 -0.864 18.644 1.00 93.06 80 ILE A N 1
ATOM 670 C CA . ILE A 1 80 ? -9.525 -2.222 18.223 1.00 93.06 80 ILE A CA 1
ATOM 671 C C . ILE A 1 80 ? -9.598 -3.213 19.383 1.00 93.06 80 ILE A C 1
ATOM 673 O O . ILE A 1 80 ? -10.067 -4.330 19.196 1.00 93.06 80 ILE A O 1
ATOM 677 N N . TYR A 1 81 ? -9.158 -2.796 20.569 1.00 90.06 81 TYR A N 1
ATOM 678 C CA . TYR A 1 81 ? -9.277 -3.605 21.777 1.00 90.06 81 TYR A CA 1
ATOM 679 C C . TYR A 1 81 ? -10.746 -3.900 22.120 1.00 90.06 81 TYR A C 1
ATOM 681 O O . TYR A 1 81 ? -11.104 -5.039 22.401 1.00 90.06 81 TYR A O 1
ATOM 689 N N . ALA A 1 82 ? -11.606 -2.887 22.027 1.00 91.31 82 ALA A N 1
ATOM 690 C CA . ALA A 1 82 ? -13.036 -3.002 22.267 1.00 91.31 82 ALA A CA 1
ATOM 691 C C . ALA A 1 82 ? -13.736 -3.947 21.276 1.00 91.31 82 ALA A C 1
ATOM 693 O O . ALA A 1 82 ? -14.542 -4.775 21.688 1.00 91.31 82 ALA A O 1
ATOM 694 N N . LEU A 1 83 ? -13.384 -3.882 19.987 1.00 92.50 83 LEU A N 1
ATOM 695 C CA . LEU A 1 83 ? -13.892 -4.818 18.978 1.00 92.50 83 LEU A CA 1
ATOM 696 C C . LEU A 1 83 ? -13.511 -6.268 19.293 1.00 92.50 83 LEU A C 1
ATOM 698 O O . LEU A 1 83 ? -14.316 -7.174 19.091 1.00 92.50 83 LEU A O 1
ATOM 702 N N . GLU A 1 84 ? -12.295 -6.488 19.796 1.00 90.44 84 GLU A N 1
ATOM 703 C CA . GLU A 1 84 ? -11.829 -7.819 20.185 1.00 90.44 84 GLU A CA 1
ATOM 704 C C . GLU A 1 84 ? -12.593 -8.353 21.404 1.00 90.44 84 GLU A C 1
ATOM 706 O O . GLU A 1 84 ? -12.993 -9.515 21.413 1.00 90.44 84 GLU A O 1
ATOM 711 N N . LEU A 1 85 ? -12.865 -7.495 22.396 1.00 89.31 85 LEU A N 1
ATOM 712 C CA . LEU A 1 85 ? -13.700 -7.837 23.552 1.00 89.31 85 LEU A CA 1
ATOM 713 C C . LEU A 1 85 ? -15.151 -8.142 23.167 1.00 89.31 85 LEU A C 1
ATOM 715 O O . LEU A 1 85 ? -15.735 -9.076 23.711 1.00 89.31 85 LEU A O 1
ATOM 719 N N . ALA A 1 86 ? -15.707 -7.381 22.223 1.00 89.62 86 ALA A N 1
ATOM 720 C CA . ALA A 1 86 ? -17.050 -7.584 21.690 1.00 89.62 86 ALA A CA 1
ATOM 721 C C . ALA A 1 86 ? -17.163 -8.830 20.786 1.00 89.62 86 ALA A C 1
ATOM 723 O O . ALA A 1 86 ? -18.261 -9.186 20.368 1.00 89.62 86 ALA A O 1
ATOM 724 N N . GLY A 1 87 ? -16.045 -9.484 20.442 1.00 89.38 87 GLY A N 1
ATOM 725 C CA . GLY A 1 87 ? -16.023 -10.631 19.527 1.00 89.38 87 GLY A CA 1
ATOM 726 C C . GLY A 1 87 ? -16.262 -10.267 18.055 1.00 89.38 87 GLY A C 1
ATOM 727 O O . GLY A 1 87 ? -16.509 -11.148 17.232 1.00 89.38 87 GLY A O 1
ATOM 728 N N . ILE A 1 88 ? -16.171 -8.984 17.692 1.00 91.19 88 ILE A N 1
ATOM 729 C CA . ILE A 1 88 ? -16.459 -8.488 16.343 1.00 91.19 88 ILE A CA 1
ATOM 730 C C . ILE A 1 88 ? -15.208 -8.629 15.463 1.00 91.19 88 ILE A C 1
ATOM 732 O O . ILE A 1 88 ? -14.293 -7.801 15.474 1.00 91.19 88 ILE A O 1
ATOM 736 N N . GLN A 1 89 ? -15.165 -9.686 14.650 1.00 91.00 89 GLN A N 1
ATOM 737 C CA . GLN A 1 89 ? -14.037 -9.982 13.761 1.00 91.00 89 GLN A CA 1
ATOM 738 C C . GLN A 1 89 ? -14.187 -9.314 12.385 1.00 91.00 89 GLN A C 1
ATOM 740 O O . GLN A 1 89 ? -14.475 -9.967 11.384 1.00 91.00 89 GLN A O 1
ATOM 745 N N . ILE A 1 90 ? -13.953 -7.999 12.311 1.00 91.81 90 ILE A N 1
ATOM 746 C CA . ILE A 1 90 ? -14.004 -7.253 11.040 1.00 91.81 90 ILE A CA 1
ATOM 747 C C . ILE A 1 90 ? -12.598 -6.870 10.555 1.00 91.81 90 ILE A C 1
ATOM 749 O O . ILE A 1 90 ? -11.727 -6.396 11.291 1.00 91.81 90 ILE A O 1
ATOM 753 N N . ASN A 1 91 ? -12.368 -7.048 9.253 1.00 92.94 91 ASN A N 1
ATOM 754 C CA . ASN A 1 91 ? -11.137 -6.628 8.596 1.00 92.94 91 ASN A CA 1
ATOM 755 C C . ASN A 1 91 ? -11.023 -5.099 8.508 1.00 92.94 91 ASN A C 1
ATOM 757 O O . ASN A 1 91 ? -11.967 -4.401 8.146 1.00 92.94 91 ASN A O 1
ATOM 761 N N . ARG A 1 92 ? -9.807 -4.570 8.699 1.00 95.00 92 ARG A N 1
ATOM 762 C CA . ARG A 1 92 ? -9.535 -3.116 8.678 1.00 95.00 92 ARG A CA 1
ATOM 763 C C . ARG A 1 92 ? -9.856 -2.475 7.324 1.00 95.00 92 ARG A C 1
ATOM 765 O O . ARG A 1 92 ? -10.245 -1.319 7.278 1.00 95.00 92 ARG A O 1
ATOM 772 N N . LYS A 1 93 ? -9.735 -3.233 6.229 1.00 95.81 93 LYS A N 1
ATOM 773 C CA . LYS A 1 93 ? -10.171 -2.789 4.898 1.00 95.81 93 LYS A CA 1
ATOM 774 C C . LYS A 1 93 ? -11.662 -2.437 4.883 1.00 95.81 93 LYS A C 1
ATOM 776 O O . LYS A 1 93 ? -12.018 -1.412 4.328 1.00 95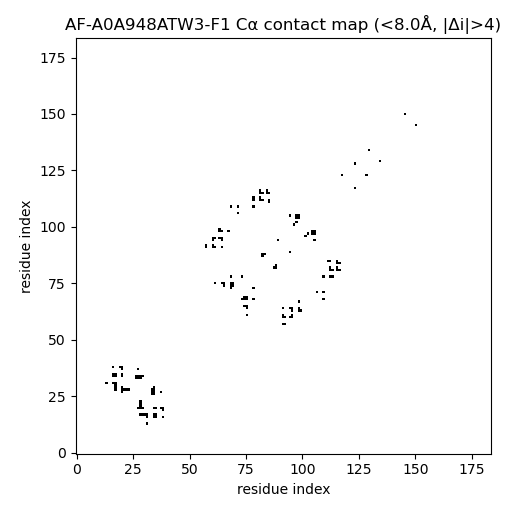.81 93 LYS A O 1
ATOM 781 N N . MET A 1 94 ? -12.503 -3.290 5.469 1.00 95.81 94 MET A N 1
ATOM 782 C CA . MET A 1 94 ? -13.954 -3.091 5.491 1.00 95.81 94 MET A CA 1
ATOM 783 C C . MET A 1 94 ? -14.339 -1.984 6.468 1.00 95.81 94 MET A C 1
ATOM 785 O O . MET A 1 94 ? -15.115 -1.118 6.096 1.00 95.81 94 MET A O 1
ATOM 789 N N . LEU A 1 95 ? -13.730 -1.945 7.659 1.00 95.38 95 LEU A N 1
ATOM 790 C CA . LEU A 1 95 ? -13.944 -0.847 8.613 1.00 95.38 95 LEU A CA 1
ATOM 791 C C . LEU A 1 95 ? -13.604 0.517 8.004 1.00 95.38 95 LEU A C 1
ATOM 793 O O . LEU A 1 95 ? -14.362 1.462 8.163 1.00 95.38 95 LEU A O 1
ATOM 797 N N . ALA A 1 96 ? -12.489 0.613 7.274 1.00 96.44 96 ALA A N 1
ATOM 798 C CA . ALA A 1 96 ? -12.097 1.850 6.606 1.00 96.44 96 ALA A CA 1
ATOM 799 C C . ALA A 1 96 ? -13.025 2.236 5.443 1.00 96.44 96 ALA A C 1
ATOM 801 O O . ALA A 1 96 ? -13.072 3.410 5.094 1.00 96.44 96 ALA A O 1
ATOM 802 N N . GLU A 1 97 ? -13.709 1.272 4.825 1.00 96.31 97 GLU A N 1
ATOM 803 C CA . GLU A 1 97 ? -14.692 1.537 3.771 1.00 96.31 97 GLU A CA 1
ATOM 804 C C . GLU A 1 97 ? -16.025 2.001 4.365 1.00 96.31 97 GLU A C 1
ATOM 806 O O . GLU A 1 97 ? -16.592 2.984 3.902 1.00 96.31 97 GLU A O 1
ATOM 811 N N . LEU A 1 98 ? -16.484 1.342 5.434 1.00 95.56 98 LEU A N 1
ATOM 812 C CA . LEU A 1 98 ? -17.681 1.736 6.180 1.00 95.56 98 LEU A CA 1
ATOM 813 C C . LEU A 1 98 ? -17.530 3.143 6.754 1.0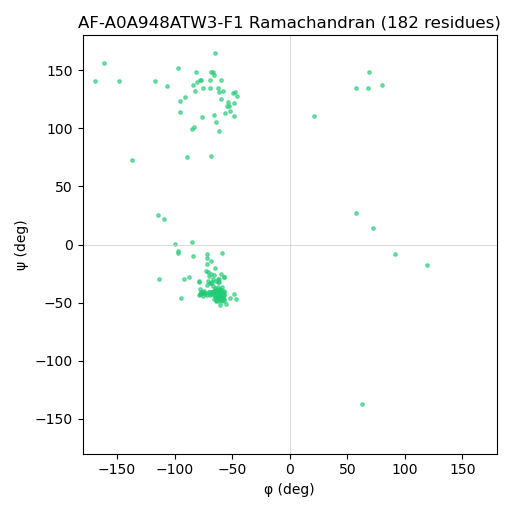0 95.56 98 LEU A C 1
ATOM 815 O O . LEU A 1 98 ? -18.411 3.965 6.560 1.00 95.56 98 LEU A O 1
ATOM 819 N N . ALA A 1 99 ? -16.376 3.448 7.349 1.00 94.31 99 ALA A N 1
ATOM 820 C CA . ALA A 1 99 ? -16.082 4.775 7.880 1.00 94.31 99 ALA A CA 1
ATOM 821 C C . ALA A 1 99 ? -16.189 5.902 6.835 1.00 94.31 99 ALA A C 1
ATOM 823 O O . ALA A 1 99 ? -16.453 7.038 7.205 1.00 94.31 99 ALA A O 1
ATOM 824 N N . VAL A 1 100 ? -15.956 5.615 5.547 1.00 94.31 100 VAL A N 1
ATOM 825 C CA . VAL A 1 100 ? -16.003 6.629 4.479 1.00 94.31 100 VAL A CA 1
ATOM 826 C C . VAL A 1 100 ? -17.373 6.681 3.809 1.00 94.31 100 VAL A C 1
ATOM 828 O O . VAL A 1 100 ? -17.890 7.767 3.580 1.00 94.31 100 VAL A O 1
ATOM 831 N N . ASN A 1 101 ? -17.946 5.527 3.464 1.00 95.38 101 ASN A N 1
ATOM 832 C CA . ASN A 1 101 ? -19.163 5.480 2.652 1.00 95.38 101 ASN A CA 1
ATOM 833 C C . ASN A 1 101 ? -20.446 5.461 3.490 1.00 95.38 101 ASN A C 1
ATOM 835 O O . ASN A 1 101 ? -21.470 5.928 3.013 1.00 95.38 101 ASN A O 1
ATOM 839 N N . ASN A 1 102 ? -20.399 4.898 4.701 1.00 94.88 102 ASN A N 1
ATOM 840 C CA . ASN A 1 102 ? -21.565 4.669 5.557 1.00 94.88 102 ASN A CA 1
ATOM 841 C C . ASN A 1 102 ? -21.235 5.040 7.018 1.00 94.88 102 ASN A C 1
ATOM 843 O O . ASN A 1 102 ? -21.068 4.145 7.858 1.00 94.88 102 ASN A O 1
ATOM 847 N N . PRO A 1 103 ? -21.113 6.342 7.336 1.00 93.31 103 PRO A N 1
ATOM 848 C CA . PRO A 1 103 ? -20.724 6.797 8.672 1.00 93.31 103 PRO A CA 1
ATOM 849 C C . PRO A 1 103 ? -21.717 6.366 9.762 1.00 93.31 103 PRO A C 1
ATOM 851 O O . PRO A 1 103 ? -21.292 6.045 10.870 1.00 93.31 103 PRO A O 1
ATOM 854 N N . ASP A 1 104 ? -23.010 6.258 9.445 1.00 94.44 104 ASP A N 1
ATOM 855 C CA . ASP A 1 104 ? -24.041 5.831 10.403 1.00 94.44 104 ASP A CA 1
ATOM 856 C C . ASP A 1 104 ? -23.806 4.396 10.899 1.00 94.44 104 ASP A C 1
ATOM 858 O O . ASP A 1 104 ? -23.784 4.137 12.101 1.00 94.44 104 ASP A O 1
ATOM 862 N N . VAL A 1 105 ? -23.504 3.472 9.982 1.00 94.50 105 VAL A N 1
ATOM 863 C CA . VAL A 1 105 ? -23.170 2.078 10.321 1.00 94.50 105 VAL A CA 1
ATOM 864 C C . VAL A 1 105 ? -21.866 2.011 11.118 1.00 94.50 105 VAL A C 1
ATOM 866 O O . VAL A 1 105 ? -21.719 1.201 12.032 1.00 94.50 105 VAL A O 1
ATOM 869 N N . PHE A 1 106 ? -20.889 2.862 10.790 1.00 95.19 106 PHE A N 1
ATOM 870 C CA . PHE A 1 106 ? -19.648 2.929 11.557 1.00 95.19 106 PHE A CA 1
ATOM 871 C C . PHE A 1 106 ? -19.899 3.396 12.997 1.00 95.19 106 PHE A C 1
ATOM 873 O O . PHE A 1 106 ? -19.303 2.841 13.921 1.00 95.19 106 PHE A O 1
ATOM 880 N N . LYS A 1 107 ? -20.813 4.350 13.199 1.00 94.94 107 LYS A N 1
ATOM 881 C CA . LYS A 1 107 ? -21.216 4.822 14.525 1.00 94.94 107 LYS A CA 1
ATOM 882 C C . LYS A 1 107 ? -21.832 3.702 15.364 1.00 94.94 107 LYS A C 1
ATOM 884 O O . LYS A 1 107 ? -21.393 3.508 16.493 1.00 94.94 107 LYS A O 1
ATOM 889 N N . GLU A 1 108 ? -22.740 2.904 14.803 1.00 94.44 108 GLU A N 1
ATOM 890 C CA . GLU A 1 108 ? -23.319 1.741 15.502 1.00 94.44 108 GLU A CA 1
ATOM 891 C C . GLU A 1 108 ? -22.243 0.749 15.968 1.00 94.44 108 GLU A C 1
ATOM 893 O O . GLU A 1 108 ? -22.283 0.244 17.090 1.00 94.44 108 GLU A O 1
ATOM 898 N N . ILE A 1 109 ? -21.226 0.508 15.134 1.00 93.56 109 ILE A N 1
ATOM 899 C CA . ILE A 1 109 ? -20.089 -0.352 15.490 1.00 93.56 109 ILE A CA 1
ATOM 900 C C . ILE A 1 109 ? -19.267 0.267 16.626 1.00 93.56 109 ILE A C 1
ATOM 902 O O . ILE A 1 109 ? -18.804 -0.451 17.515 1.00 93.56 109 ILE A O 1
ATOM 906 N N . VAL A 1 110 ? -19.056 1.584 16.607 1.00 94.12 110 VAL A N 1
ATOM 907 C CA . VAL A 1 110 ? -18.355 2.290 17.688 1.00 94.12 110 VAL A CA 1
ATOM 908 C C . VAL A 1 110 ? -19.153 2.229 18.986 1.00 94.12 110 VAL A C 1
ATOM 910 O O . VAL A 1 110 ? -18.555 2.002 20.035 1.00 94.12 110 VAL A O 1
ATOM 913 N N . ASP A 1 111 ? -20.473 2.368 18.935 1.00 93.44 111 ASP A N 1
ATOM 914 C CA . ASP A 1 111 ? -21.337 2.300 20.114 1.00 93.44 111 ASP A CA 1
ATOM 915 C C . ASP A 1 111 ? -21.373 0.879 20.701 1.00 93.44 111 ASP A C 1
ATOM 917 O O . ASP A 1 111 ? -21.184 0.701 21.907 1.00 93.44 111 ASP A O 1
ATOM 921 N N . ALA A 1 112 ? -21.466 -0.151 19.852 1.00 92.00 112 ALA A N 1
ATOM 922 C CA . ALA A 1 112 ? -21.312 -1.546 20.267 1.00 92.00 112 ALA A CA 1
ATOM 923 C C . ALA A 1 112 ? -19.929 -1.814 20.893 1.00 92.00 112 ALA A C 1
ATOM 925 O O . ALA A 1 112 ? -19.812 -2.518 21.897 1.00 92.00 112 ALA A O 1
ATOM 926 N N . ALA A 1 113 ? -18.871 -1.214 20.340 1.00 91.75 113 ALA A N 1
ATOM 927 C CA . ALA A 1 113 ? -17.529 -1.302 20.903 1.00 91.75 113 ALA A CA 1
ATOM 928 C C . ALA A 1 113 ? -17.425 -0.574 22.259 1.00 91.75 113 ALA A C 1
ATOM 930 O O . ALA A 1 113 ? -16.823 -1.104 23.191 1.00 91.75 113 ALA A O 1
ATOM 931 N N . LYS A 1 114 ? -18.038 0.609 22.414 1.00 90.19 114 LYS A N 1
ATOM 932 C CA . LYS A 1 114 ? -18.096 1.341 23.694 1.00 90.19 114 LYS A CA 1
ATOM 933 C C . LYS A 1 114 ? -18.758 0.510 24.788 1.00 90.19 114 LYS A C 1
ATOM 935 O O . LYS A 1 114 ? -18.229 0.462 25.892 1.00 90.19 114 LYS A O 1
ATOM 940 N N . ALA A 1 115 ? -19.852 -0.182 24.472 1.00 89.94 115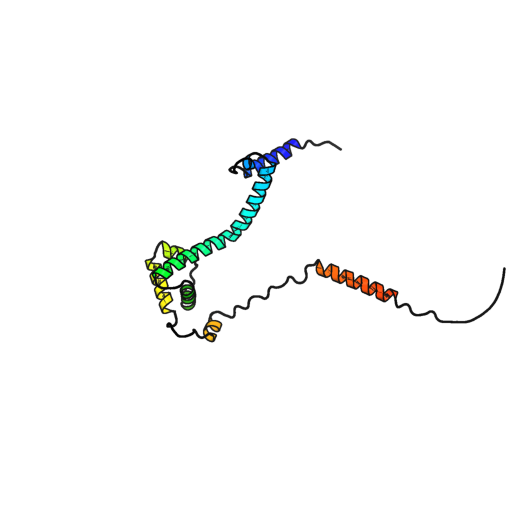 ALA A N 1
ATOM 941 C CA . ALA A 1 115 ? -20.564 -1.033 25.426 1.00 89.94 115 ALA A CA 1
ATOM 942 C C . ALA A 1 115 ? -19.713 -2.207 25.950 1.00 89.94 115 ALA A C 1
ATOM 944 O O . ALA A 1 115 ? -19.896 -2.646 27.081 1.00 89.94 115 ALA A O 1
ATOM 945 N N . ALA A 1 116 ? -18.765 -2.703 25.150 1.00 87.56 116 ALA A N 1
ATOM 946 C CA . ALA A 1 116 ? -17.870 -3.790 25.542 1.00 87.56 116 ALA A CA 1
ATOM 947 C C . ALA A 1 116 ? -16.641 -3.328 26.351 1.00 87.56 116 ALA A C 1
ATOM 949 O O . ALA A 1 116 ? -15.887 -4.169 26.850 1.00 87.56 116 ALA A O 1
ATOM 950 N N . LEU A 1 117 ? -16.387 -2.017 26.458 1.00 85.38 117 LEU A N 1
ATOM 951 C CA . LEU A 1 117 ? -15.243 -1.497 27.205 1.00 85.38 117 LEU A CA 1
ATOM 952 C C . LEU A 1 117 ? -15.495 -1.537 28.722 1.00 85.38 117 LEU A C 1
ATOM 954 O O . LEU A 1 117 ? -16.592 -1.218 29.176 1.00 85.38 117 LEU A O 1
ATOM 958 N N . PRO A 1 118 ? -14.468 -1.860 29.531 1.00 79.50 118 PRO A N 1
ATOM 959 C CA . PRO A 1 118 ? -14.547 -1.675 30.973 1.00 79.50 118 PRO A CA 1
ATOM 960 C C . PRO A 1 118 ? -14.614 -0.172 31.319 1.00 79.50 118 PRO A C 1
ATOM 962 O O . PRO A 1 118 ? -14.015 0.637 30.600 1.00 79.50 118 PRO A O 1
ATOM 965 N N . PRO A 1 119 ? -15.296 0.211 32.414 1.00 75.31 119 PRO A N 1
ATOM 966 C CA . PRO A 1 119 ? -15.433 1.607 32.822 1.00 75.31 119 PRO A CA 1
ATOM 967 C C . PRO A 1 119 ? -14.072 2.279 33.086 1.00 75.31 119 PRO A C 1
ATOM 969 O O . PRO A 1 119 ? -13.134 1.668 33.608 1.00 75.31 119 PRO A O 1
ATOM 972 N N . GLU A 1 120 ? -13.969 3.553 32.694 1.00 62.22 120 GLU A N 1
ATOM 973 C CA . GLU A 1 120 ? -12.781 4.403 32.852 1.00 62.22 120 GLU A CA 1
ATOM 974 C C . GLU A 1 120 ? -12.339 4.442 34.332 1.00 62.22 120 GLU A C 1
ATOM 976 O O . GLU A 1 120 ? -13.097 4.864 35.199 1.00 62.22 120 GLU A O 1
ATOM 981 N N . GLY A 1 121 ? -11.110 3.993 34.628 1.00 61.47 121 GLY A N 1
ATOM 982 C CA . GLY A 1 121 ? -10.510 4.043 35.974 1.00 61.47 121 GLY A CA 1
ATOM 983 C C . GLY A 1 121 ? -10.133 2.687 36.577 1.00 61.47 121 GLY A C 1
ATOM 984 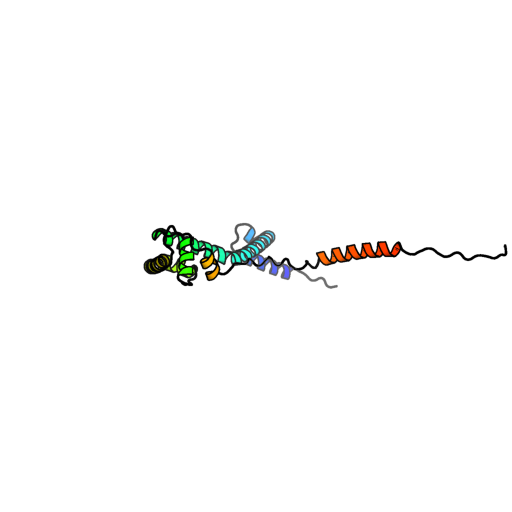O O . GLY A 1 121 ? -9.279 2.635 37.461 1.00 61.47 121 GLY A O 1
ATOM 985 N N . GLN A 1 122 ? -10.673 1.582 36.058 1.00 59.06 122 GLN A N 1
ATOM 986 C CA . GLN A 1 122 ? -10.272 0.240 36.479 1.00 59.06 122 GLN A CA 1
ATOM 987 C C . GLN A 1 122 ? -9.197 -0.308 35.534 1.00 59.06 122 GLN A C 1
ATOM 989 O O . GLN A 1 122 ? -9.394 -0.383 34.317 1.00 59.06 122 GLN A O 1
ATOM 994 N N . ALA A 1 123 ? -8.033 -0.684 36.076 1.00 59.03 123 ALA A N 1
ATOM 995 C CA . ALA A 1 123 ? -7.056 -1.441 35.302 1.00 59.03 123 ALA A CA 1
ATOM 996 C C . ALA A 1 123 ? -7.726 -2.755 34.862 1.00 59.03 123 ALA A C 1
ATOM 998 O O . ALA A 1 123 ? -8.248 -3.469 35.722 1.00 59.03 123 ALA A O 1
ATOM 999 N N . PRO A 1 124 ? -7.759 -3.080 33.557 1.00 62.56 124 PRO A N 1
ATOM 1000 C CA . PRO A 1 124 ? -8.328 -4.346 33.124 1.00 62.56 124 PRO A CA 1
ATOM 1001 C C . PRO A 1 124 ? -7.513 -5.475 33.761 1.00 62.56 124 PRO A C 1
ATOM 1003 O O . PRO A 1 124 ? -6.279 -5.426 33.722 1.00 62.56 124 PRO A O 1
ATOM 1006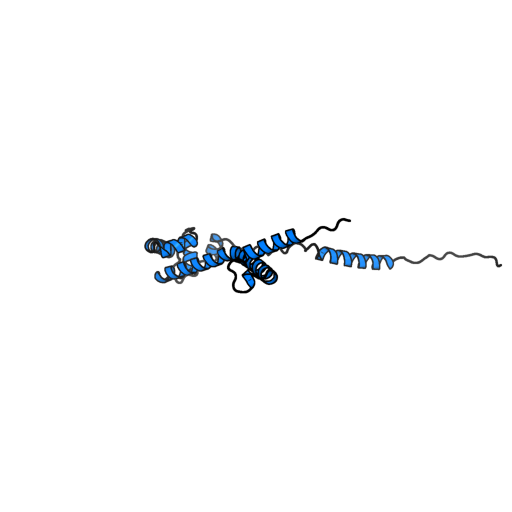 N N . ASP A 1 125 ? -8.183 -6.456 34.374 1.00 65.62 125 ASP A N 1
ATOM 1007 C CA . ASP A 1 125 ? -7.498 -7.548 35.064 1.00 65.62 125 ASP A CA 1
ATOM 1008 C C . ASP A 1 125 ? -6.541 -8.251 34.087 1.00 65.62 125 ASP A C 1
ATOM 1010 O O . ASP A 1 125 ? -6.928 -8.881 33.096 1.00 65.62 125 ASP A O 1
ATOM 1014 N N . LEU A 1 126 ? -5.246 -8.103 34.369 1.00 62.75 126 LEU A N 1
ATOM 1015 C CA . LEU A 1 126 ? -4.152 -8.636 33.570 1.00 62.75 126 LEU A CA 1
ATOM 1016 C C . LEU A 1 126 ? -4.220 -10.162 33.460 1.00 62.75 126 LEU A C 1
ATOM 1018 O O . LEU A 1 126 ? -3.690 -10.713 32.492 1.00 62.75 126 LEU A O 1
ATOM 1022 N N . ASN A 1 127 ? -4.837 -10.849 34.423 1.00 67.44 127 ASN A N 1
ATOM 1023 C CA . ASN A 1 127 ? -5.014 -12.294 34.377 1.00 67.44 127 ASN A CA 1
ATOM 1024 C C . ASN A 1 127 ? -6.152 -12.701 33.435 1.00 67.44 127 ASN A C 1
ATOM 1026 O O . ASN A 1 127 ? -5.949 -13.611 32.630 1.00 67.44 127 ASN A O 1
ATOM 1030 N N . GLU A 1 128 ? -7.292 -12.005 33.442 1.00 65.94 128 GLU A N 1
ATOM 1031 C CA . GLU A 1 128 ? -8.397 -12.262 32.502 1.00 65.94 128 GLU A CA 1
ATOM 1032 C C . GLU A 1 128 ? -8.021 -11.937 31.054 1.00 65.94 128 GLU A C 1
ATOM 1034 O O . GLU A 1 128 ? -8.290 -12.727 30.145 1.00 65.94 128 GLU A O 1
ATOM 1039 N N . LEU A 1 129 ? -7.310 -10.827 30.839 1.00 64.38 129 LEU A N 1
ATOM 1040 C CA . LEU A 1 129 ? -6.743 -10.452 29.542 1.00 64.38 129 LEU A CA 1
ATOM 1041 C C . LEU A 1 129 ? -5.813 -11.537 28.978 1.00 64.38 129 LEU A C 1
ATOM 1043 O O . LEU A 1 129 ? -5.943 -11.941 27.823 1.00 64.38 129 LEU A O 1
ATOM 1047 N N . LYS A 1 130 ? -4.881 -12.046 29.796 1.00 64.50 130 LYS A N 1
ATOM 1048 C CA . LYS A 1 130 ? -3.952 -13.122 29.397 1.00 64.50 130 LYS A CA 1
ATOM 1049 C C . LYS A 1 130 ? -4.677 -14.435 29.092 1.00 64.50 130 LYS A C 1
ATOM 1051 O O . LYS A 1 130 ? -4.200 -15.199 28.254 1.00 64.50 130 LYS A O 1
ATOM 1056 N N . LYS A 1 131 ? -5.802 -14.695 29.765 1.00 67.88 131 LYS A N 1
ATOM 1057 C CA . LYS A 1 131 ? -6.635 -15.891 29.574 1.00 67.88 131 LYS A CA 1
ATOM 1058 C C . LYS A 1 131 ? -7.446 -15.816 28.275 1.00 67.88 131 LYS A C 1
ATOM 1060 O O . LYS A 1 131 ? -7.519 -16.815 27.569 1.00 67.88 131 LYS A O 1
ATOM 1065 N N . LYS A 1 132 ? -7.991 -14.639 27.933 1.00 63.62 132 LYS A N 1
ATOM 1066 C CA . LYS A 1 132 ? -8.774 -14.405 26.704 1.00 63.62 132 LYS A CA 1
ATOM 1067 C C . LYS A 1 132 ? -7.921 -14.289 25.434 1.00 63.62 132 LYS A C 1
ATOM 1069 O O . LYS A 1 132 ? -8.303 -14.842 24.412 1.00 63.62 132 LYS A O 1
ATOM 1074 N N . PHE A 1 133 ? -6.770 -13.613 25.487 1.00 66.31 133 PHE A N 1
ATOM 1075 C CA . PHE A 1 133 ? -5.954 -13.331 24.291 1.00 66.31 133 PHE A CA 1
ATOM 1076 C C . PHE A 1 133 ? -4.794 -14.313 24.056 1.00 66.31 133 PHE A C 1
ATOM 1078 O O . PHE A 1 133 ? -4.128 -14.249 23.023 1.00 66.31 133 PHE A O 1
ATOM 1085 N N . GLY A 1 134 ? -4.555 -15.244 24.988 1.00 60.28 134 GLY A N 1
ATOM 1086 C CA . GLY A 1 134 ? -3.445 -16.195 24.930 1.00 60.28 134 GLY A CA 1
ATOM 1087 C C . GLY A 1 134 ? -2.075 -15.527 25.122 1.00 60.28 134 GLY A C 1
ATOM 1088 O O . GLY A 1 134 ? -1.833 -14.377 24.756 1.00 60.28 134 GLY A O 1
ATOM 1089 N N . LYS A 1 135 ? -1.115 -16.243 25.718 1.00 49.34 135 LYS A N 1
ATOM 1090 C CA . LYS A 1 135 ? 0.267 -15.746 25.808 1.00 49.34 135 LYS A CA 1
ATOM 1091 C C . LYS A 1 135 ? 0.839 -15.676 24.389 1.00 49.34 135 LYS A C 1
ATOM 1093 O O . LYS A 1 135 ? 1.117 -16.711 23.791 1.00 49.34 135 LYS A O 1
ATOM 1098 N N . ALA A 1 136 ? 1.079 -14.472 23.872 1.00 53.19 136 ALA A N 1
ATOM 1099 C CA . ALA A 1 136 ? 1.890 -14.278 22.675 1.00 53.19 136 ALA A CA 1
ATOM 1100 C C . ALA A 1 136 ? 3.354 -14.625 22.997 1.00 53.19 136 ALA A C 1
ATOM 1102 O O . ALA A 1 136 ? 4.199 -13.753 23.208 1.00 53.19 136 ALA A O 1
ATOM 1103 N N . THR A 1 137 ? 3.677 -15.915 23.081 1.00 59.78 137 THR A N 1
ATOM 1104 C CA . THR A 1 137 ? 5.064 -16.360 23.025 1.00 59.78 137 THR A CA 1
ATOM 1105 C C . THR A 1 137 ? 5.564 -15.987 21.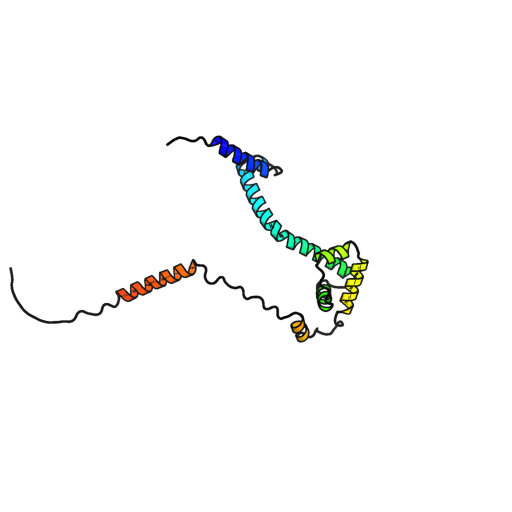641 1.00 59.78 137 THR A C 1
ATOM 1107 O O . THR A 1 137 ? 5.180 -16.616 20.654 1.00 59.78 137 THR A O 1
ATOM 1110 N N . LYS A 1 138 ? 6.398 -14.943 21.540 1.00 50.69 138 LYS A N 1
ATOM 1111 C CA . LYS A 1 138 ? 7.201 -14.737 20.332 1.00 50.69 138 LYS A CA 1
ATOM 1112 C C . LYS A 1 138 ? 7.848 -16.092 20.035 1.00 50.69 138 LYS A C 1
ATOM 1114 O O . LYS A 1 138 ? 8.521 -16.602 20.937 1.00 50.69 138 LYS A O 1
ATOM 1119 N N . PRO A 1 139 ? 7.648 -16.710 18.857 1.00 49.97 139 PRO A N 1
ATOM 1120 C CA . PRO A 1 139 ? 8.487 -17.838 18.506 1.00 49.97 139 PRO A CA 1
ATOM 1121 C C . PRO A 1 139 ? 9.920 -17.328 18.650 1.00 49.97 139 PRO A C 1
ATOM 1123 O O . PRO A 1 139 ? 10.259 -16.290 18.068 1.00 49.97 139 PRO A O 1
ATOM 1126 N N . LYS A 1 140 ? 10.737 -17.983 19.491 1.00 49.00 140 LYS A N 1
ATOM 1127 C CA . LYS A 1 140 ? 12.181 -17.735 19.465 1.00 49.00 140 LYS A CA 1
ATOM 1128 C C . LYS A 1 140 ? 12.566 -17.796 17.986 1.00 49.00 140 LYS A C 1
ATOM 1130 O O . LYS A 1 140 ? 12.103 -18.728 17.318 1.00 49.00 140 LYS A O 1
ATOM 1135 N N . PRO A 1 141 ? 13.316 -16.819 17.444 1.00 51.78 141 PRO A N 1
ATOM 1136 C CA . PRO A 1 141 ? 13.828 -16.979 16.098 1.00 51.78 141 PRO A CA 1
ATOM 1137 C C . PRO A 1 141 ? 14.534 -18.333 16.092 1.00 51.78 141 PRO A C 1
ATOM 1139 O O . PRO A 1 141 ? 15.480 -18.528 16.854 1.00 51.78 141 PRO A O 1
ATOM 1142 N N . LYS A 1 142 ? 14.018 -19.298 15.318 1.00 52.88 142 LYS A N 1
ATOM 1143 C CA . LYS A 1 142 ? 14.803 -20.477 14.979 1.00 52.88 142 LYS A CA 1
ATOM 1144 C C . LYS A 1 142 ? 15.979 -19.894 14.214 1.00 52.88 142 LYS A C 1
ATOM 1146 O O . LYS A 1 142 ? 15.827 -19.518 13.051 1.00 52.88 142 LYS A O 1
ATOM 1151 N N . MET A 1 143 ? 17.102 -19.694 14.906 1.00 51.78 143 MET A N 1
ATOM 1152 C CA . MET A 1 143 ? 18.377 -19.555 14.227 1.00 51.78 143 MET A CA 1
ATOM 1153 C C . MET A 1 143 ? 18.428 -20.739 13.257 1.00 51.78 143 MET A C 1
ATOM 1155 O O . MET A 1 143 ? 18.065 -21.841 13.676 1.00 51.78 143 MET A O 1
ATOM 1159 N N . PRO A 1 144 ? 18.734 -20.537 11.966 1.00 59.72 144 PRO A N 1
ATOM 1160 C CA . PRO A 1 144 ? 18.987 -21.676 11.103 1.00 59.72 144 PRO A CA 1
ATOM 1161 C C . PRO A 1 144 ? 20.044 -22.517 11.814 1.00 59.72 144 PRO A C 1
ATOM 1163 O O . PRO A 1 144 ? 21.110 -21.991 12.138 1.00 59.72 144 PRO A O 1
ATOM 1166 N N . GLU A 1 145 ? 19.693 -23.760 12.143 1.00 55.69 145 GLU A N 1
ATOM 1167 C CA . GLU A 1 145 ? 20.650 -24.757 12.605 1.00 55.69 145 GLU A CA 1
ATOM 1168 C C . GLU A 1 145 ? 21.809 -24.710 11.611 1.00 55.69 145 GLU A C 1
ATOM 1170 O O . GLU A 1 145 ? 21.599 -24.939 10.423 1.00 55.69 145 GLU A O 1
ATOM 1175 N N . GLU A 1 146 ? 22.948 -24.217 12.099 1.00 49.62 146 GLU A N 1
ATOM 1176 C CA . GLU A 1 146 ? 24.234 -24.003 11.436 1.00 49.62 146 GLU A CA 1
ATOM 1177 C C . GLU A 1 146 ? 24.196 -23.904 9.904 1.00 49.62 146 GLU A C 1
ATOM 1179 O O . GLU A 1 146 ? 24.046 -24.894 9.184 1.00 49.62 146 GLU A O 1
ATOM 1184 N N . SER A 1 147 ? 24.458 -22.700 9.378 1.00 49.59 147 SER A N 1
ATOM 1185 C CA . SER A 1 147 ? 24.810 -22.547 7.963 1.00 49.59 147 SER A CA 1
ATOM 1186 C C . SER A 1 147 ? 25.862 -23.607 7.593 1.00 49.59 147 SER A C 1
ATOM 1188 O O . SER A 1 147 ? 26.896 -23.671 8.265 1.00 49.59 147 SER A O 1
ATOM 1190 N N . PRO A 1 148 ? 25.659 -24.403 6.525 1.00 53.00 148 PRO A N 1
ATOM 1191 C CA . PRO A 1 148 ? 26.565 -25.487 6.126 1.00 53.00 148 PRO A CA 1
ATOM 1192 C C . PRO A 1 148 ? 28.001 -25.018 5.829 1.00 53.00 148 PRO A C 1
ATOM 1194 O O . PRO A 1 148 ? 28.894 -25.835 5.615 1.00 53.00 148 PRO A O 1
ATOM 1197 N N . TYR A 1 149 ? 28.229 -23.703 5.820 1.00 50.94 149 TYR A N 1
ATOM 1198 C CA . TYR A 1 149 ? 29.542 -23.087 5.748 1.00 50.94 149 TYR A CA 1
ATOM 1199 C C . TYR A 1 149 ? 30.319 -23.152 7.074 1.00 50.94 149 TYR A C 1
ATOM 1201 O O . TYR A 1 149 ? 31.503 -23.449 7.033 1.00 50.94 149 TYR A O 1
ATOM 1209 N N . VAL A 1 150 ? 29.680 -22.942 8.235 1.00 50.47 150 VAL A N 1
ATOM 1210 C CA . VAL A 1 150 ? 30.351 -22.881 9.557 1.00 50.47 150 VAL A CA 1
ATOM 1211 C C . VAL A 1 150 ? 30.815 -24.270 10.004 1.00 50.47 150 VAL A C 1
ATOM 1213 O O . VAL A 1 150 ? 31.979 -24.456 10.346 1.00 50.47 150 VAL A O 1
ATOM 1216 N N . LYS A 1 151 ? 29.959 -25.281 9.814 1.00 50.44 151 LYS A N 1
ATOM 1217 C CA . LYS A 1 151 ? 30.252 -26.700 10.086 1.00 50.44 151 LYS A CA 1
ATOM 1218 C C . LYS A 1 151 ? 31.478 -27.230 9.327 1.00 50.44 151 LYS A C 1
ATOM 1220 O O . LYS A 1 151 ? 32.134 -28.165 9.768 1.00 50.44 151 LYS A O 1
ATOM 1225 N N . LYS A 1 152 ? 31.788 -26.659 8.157 1.00 48.28 152 LYS A N 1
ATOM 1226 C CA . LYS A 1 152 ? 32.944 -27.054 7.334 1.00 48.28 152 LYS A CA 1
ATOM 1227 C C . LYS A 1 152 ? 34.263 -26.478 7.845 1.00 48.28 152 LYS A C 1
ATOM 1229 O O . LYS A 1 152 ? 35.285 -27.133 7.679 1.00 48.28 152 LYS A O 1
ATOM 1234 N N . VAL A 1 153 ? 34.232 -25.286 8.443 1.00 52.97 153 VAL A N 1
ATOM 1235 C CA . VAL A 1 153 ? 35.425 -24.648 9.022 1.00 52.97 153 VAL A CA 1
ATOM 1236 C C . VAL A 1 153 ? 35.783 -25.330 10.342 1.00 52.97 153 VAL A C 1
ATOM 1238 O O . VAL A 1 153 ? 36.925 -25.729 10.526 1.00 52.97 153 VAL A O 1
ATOM 1241 N N . GLU A 1 154 ? 34.786 -25.602 11.188 1.00 49.31 154 GLU A N 1
ATOM 1242 C CA . GLU A 1 154 ? 34.980 -26.288 12.476 1.00 49.31 154 GLU A CA 1
ATOM 1243 C C . GLU A 1 154 ? 35.467 -27.739 12.303 1.00 49.31 154 GLU A C 1
ATOM 1245 O O . GLU A 1 154 ? 36.379 -28.183 12.999 1.00 49.31 154 GLU A O 1
ATOM 1250 N N . ASN A 1 155 ? 34.941 -28.467 11.309 1.00 46.81 155 ASN A N 1
ATOM 1251 C CA . ASN A 1 155 ? 35.418 -29.818 10.986 1.00 46.81 155 ASN A CA 1
ATOM 1252 C C . ASN A 1 155 ? 36.814 -29.834 10.330 1.00 46.81 155 ASN A C 1
ATOM 1254 O O . ASN A 1 155 ? 37.497 -30.855 10.385 1.00 46.81 155 ASN A O 1
ATOM 1258 N N . GLY A 1 156 ? 37.239 -28.733 9.698 1.00 46.59 156 GLY A N 1
ATOM 1259 C CA . GLY A 1 156 ? 38.588 -28.584 9.144 1.00 46.59 156 GLY A CA 1
ATOM 1260 C C . GLY A 1 156 ? 39.631 -28.299 10.226 1.00 46.59 156 GLY A C 1
ATOM 1261 O O . GLY A 1 156 ? 40.685 -28.928 10.242 1.00 46.59 156 GLY A O 1
ATOM 1262 N N . GLU A 1 157 ? 39.303 -27.420 11.176 1.00 42.84 157 GLU A N 1
ATOM 1263 C CA . GLU A 1 157 ? 40.183 -27.072 12.300 1.00 42.84 157 GLU A CA 1
ATOM 1264 C C . GLU A 1 157 ? 40.371 -28.225 13.297 1.00 42.84 157 GLU A C 1
ATOM 1266 O O . GLU A 1 157 ? 41.457 -28.380 13.858 1.00 42.84 157 GLU A O 1
ATOM 1271 N N . ASN A 1 158 ? 39.348 -29.063 13.506 1.00 45.19 158 ASN A N 1
ATOM 1272 C CA . ASN A 1 158 ? 39.470 -30.241 14.370 1.00 45.19 158 ASN A CA 1
ATOM 1273 C C . ASN A 1 158 ? 40.335 -31.344 13.735 1.00 45.19 158 ASN A C 1
ATOM 1275 O O . ASN A 1 158 ? 41.143 -31.950 14.434 1.00 45.19 158 ASN A O 1
ATOM 1279 N N . LYS A 1 159 ? 40.279 -31.518 12.406 1.00 44.16 159 LYS A N 1
ATOM 1280 C CA . LYS A 1 159 ? 41.153 -32.456 11.678 1.00 44.16 159 LYS A CA 1
ATOM 1281 C C . LYS A 1 159 ? 42.633 -32.067 11.732 1.00 44.16 159 LYS A C 1
ATOM 1283 O O . LYS A 1 159 ? 43.487 -32.930 11.902 1.00 44.16 159 LYS A O 1
ATOM 1288 N N . GLU A 1 160 ? 42.945 -30.774 11.625 1.00 45.41 160 GLU A N 1
ATOM 1289 C CA . GLU A 1 160 ? 44.330 -30.287 11.733 1.00 45.41 160 GLU A CA 1
ATOM 1290 C C . GLU A 1 160 ? 44.898 -30.390 13.156 1.00 45.41 160 GLU A C 1
ATOM 1292 O O . GLU A 1 160 ? 46.116 -30.492 13.328 1.00 45.41 160 GLU A O 1
ATOM 1297 N N . LYS A 1 161 ? 44.039 -30.349 14.183 1.00 44.56 161 LYS A N 1
ATOM 1298 C CA . LYS A 1 161 ? 44.449 -30.545 15.581 1.00 44.56 161 LYS A CA 1
ATOM 1299 C C . LYS A 1 161 ? 44.696 -32.022 15.892 1.00 44.56 161 LYS A C 1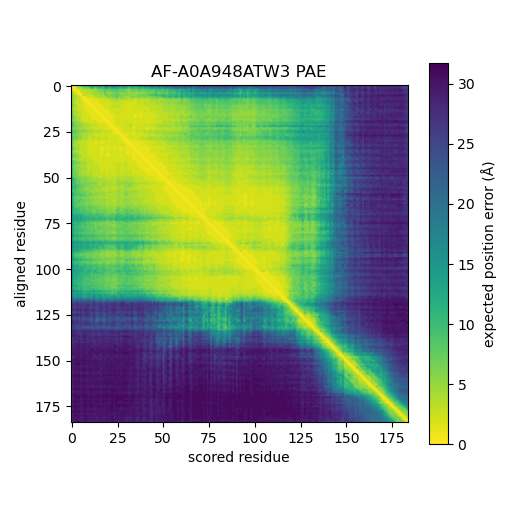
ATOM 1301 O O . LYS A 1 161 ? 45.715 -32.314 16.510 1.00 44.56 161 LYS A O 1
ATOM 1306 N N . GLU A 1 162 ? 43.850 -32.926 15.397 1.00 45.88 162 GLU A N 1
ATOM 1307 C CA . GLU A 1 162 ? 44.003 -34.380 15.571 1.00 45.88 162 GLU A CA 1
ATOM 1308 C C . GLU A 1 162 ? 45.243 -34.938 14.840 1.00 45.88 162 GLU A C 1
ATOM 1310 O O . GLU A 1 162 ? 46.032 -35.670 15.442 1.00 45.88 162 GLU A O 1
ATOM 1315 N N . GLU A 1 163 ? 45.515 -34.507 13.598 1.00 48.88 163 GLU A N 1
ATOM 1316 C CA . GLU A 1 163 ? 46.727 -34.922 12.860 1.00 48.88 163 GLU A CA 1
ATOM 1317 C C . GLU A 1 163 ? 48.036 -34.411 13.493 1.00 48.88 163 GLU A C 1
ATOM 1319 O O . GLU A 1 163 ? 49.100 -35.013 13.310 1.00 48.88 163 GLU A O 1
ATOM 1324 N N . LYS A 1 164 ? 47.989 -33.289 14.227 1.00 45.38 164 LYS A N 1
ATOM 1325 C CA . LYS A 1 164 ? 49.152 -32.753 14.955 1.00 45.38 164 LYS A CA 1
ATOM 1326 C C . LYS A 1 164 ? 49.409 -33.494 16.266 1.00 45.38 164 LYS A C 1
ATOM 1328 O O . LYS A 1 164 ? 50.570 -33.608 16.652 1.00 45.38 164 LYS A O 1
ATOM 1333 N N . THR A 1 165 ? 48.372 -34.009 16.926 1.00 43.31 165 THR A N 1
ATOM 1334 C CA . THR A 1 165 ? 48.508 -34.811 18.151 1.00 43.31 165 THR A CA 1
ATOM 1335 C C . THR A 1 165 ? 48.934 -36.252 17.867 1.00 43.31 165 THR A C 1
ATOM 1337 O O . THR A 1 165 ? 49.810 -36.757 18.562 1.00 43.31 165 THR A O 1
ATOM 1340 N N . GLU A 1 166 ? 48.434 -36.891 16.802 1.00 44.84 166 GLU A N 1
ATOM 1341 C CA . GLU A 1 166 ? 48.829 -38.271 16.454 1.00 44.84 166 GLU A CA 1
ATOM 1342 C C . GLU A 1 166 ? 50.296 -38.386 16.003 1.00 44.84 166 GLU A C 1
ATOM 1344 O O . GLU A 1 166 ? 50.968 -39.375 16.294 1.00 44.84 166 GLU A O 1
ATOM 1349 N N . LYS A 1 167 ? 50.848 -37.352 15.352 1.00 44.03 167 LYS A N 1
ATOM 1350 C CA . LYS A 1 167 ? 52.271 -37.318 14.960 1.00 44.03 167 LYS A CA 1
ATOM 1351 C C . LYS A 1 167 ? 53.235 -37.127 16.140 1.00 44.03 167 LYS A C 1
ATOM 1353 O O . LYS A 1 167 ? 54.438 -37.300 15.953 1.00 44.03 167 LYS A O 1
ATOM 1358 N N . ALA A 1 168 ? 52.741 -36.785 17.332 1.00 47.12 168 ALA A N 1
ATOM 1359 C CA . ALA A 1 168 ? 53.560 -36.519 18.516 1.00 47.12 168 ALA A CA 1
ATOM 1360 C C . ALA A 1 168 ? 53.705 -37.723 19.477 1.00 47.12 168 ALA A C 1
ATOM 1362 O O . ALA A 1 168 ? 54.519 -37.650 20.396 1.00 47.12 168 ALA A O 1
ATOM 1363 N N . GLU A 1 169 ? 52.982 -38.837 19.274 1.00 42.03 169 GLU A N 1
ATOM 1364 C CA . GLU A 1 169 ? 52.890 -39.942 20.255 1.00 42.03 169 GLU A CA 1
ATOM 1365 C C . GLU A 1 169 ? 53.507 -41.300 19.837 1.00 42.03 169 GLU A C 1
ATOM 1367 O O . GLU A 1 169 ? 53.169 -42.343 20.402 1.00 42.03 169 GLU A O 1
ATOM 1372 N N . ILE A 1 170 ? 54.493 -41.341 18.931 1.00 41.47 170 ILE A N 1
ATOM 1373 C CA . ILE A 1 170 ? 55.275 -42.578 18.716 1.00 41.47 170 ILE A CA 1
ATOM 1374 C C . ILE A 1 170 ? 56.404 -42.672 19.763 1.00 41.47 170 ILE A C 1
ATOM 1376 O O . ILE A 1 170 ? 57.442 -42.020 19.672 1.00 41.47 170 ILE A O 1
ATOM 1380 N N . LYS A 1 171 ? 56.147 -43.496 20.787 1.00 37.53 171 LYS A N 1
ATOM 1381 C CA . LYS A 1 171 ? 57.004 -43.868 21.934 1.00 37.53 171 LYS A CA 1
ATOM 1382 C C . LYS A 1 171 ? 58.281 -44.669 21.545 1.00 37.53 171 LYS A C 1
ATOM 1384 O O . LYS A 1 171 ? 58.376 -45.169 20.427 1.00 37.53 171 LYS A O 1
ATOM 1389 N N . PRO A 1 172 ? 59.280 -44.784 22.455 1.00 37.91 172 PRO A N 1
ATOM 1390 C CA . PRO A 1 172 ? 60.703 -44.965 22.142 1.00 37.91 172 PRO A CA 1
ATOM 1391 C C . PRO A 1 172 ? 61.094 -46.414 21.811 1.00 37.91 172 PRO A C 1
ATOM 1393 O O . PRO A 1 172 ? 60.551 -47.366 22.368 1.00 37.91 172 PRO A O 1
ATOM 1396 N N . THR A 1 173 ? 62.096 -46.589 20.944 1.00 37.97 173 THR A N 1
ATOM 1397 C CA . THR A 1 173 ? 62.632 -47.904 20.549 1.00 37.97 173 THR A CA 1
ATOM 1398 C C . THR A 1 173 ? 63.384 -48.604 21.697 1.00 37.97 173 THR A C 1
ATOM 1400 O O . THR A 1 173 ? 64.224 -47.969 22.344 1.00 37.97 173 THR A O 1
ATOM 1403 N N . PRO A 1 174 ? 63.162 -49.912 21.938 1.00 38.28 174 PRO A N 1
ATOM 1404 C CA . PRO A 1 174 ? 63.806 -50.653 23.020 1.00 38.28 174 PRO A CA 1
ATOM 1405 C C . PRO A 1 174 ? 65.234 -51.108 22.664 1.00 38.28 174 PRO A C 1
ATOM 1407 O O . PRO A 1 174 ? 65.507 -51.587 21.565 1.00 38.28 174 PRO A O 1
ATOM 1410 N N . LYS A 1 175 ? 66.143 -51.009 23.645 1.00 39.28 175 LYS A N 1
ATOM 1411 C CA . LYS A 1 175 ? 67.502 -51.582 23.627 1.00 39.28 175 LYS A CA 1
ATOM 1412 C C . LYS A 1 175 ? 67.461 -53.116 23.537 1.00 39.28 175 LYS A C 1
ATOM 1414 O O . LYS A 1 175 ? 66.817 -53.753 24.370 1.00 39.28 175 LYS A O 1
ATOM 1419 N N . LYS A 1 176 ? 68.279 -53.717 22.664 1.00 34.53 176 LYS A N 1
ATOM 1420 C CA . LYS A 1 176 ? 68.869 -55.051 22.896 1.00 34.53 176 LYS A CA 1
ATOM 1421 C C . LYS A 1 176 ? 70.255 -55.167 22.252 1.00 34.53 176 LYS A C 1
ATOM 1423 O O . LYS A 1 176 ? 70.516 -54.600 21.200 1.00 34.53 176 LYS A O 1
ATOM 1428 N N . ALA A 1 177 ? 71.149 -55.825 22.980 1.00 33.06 177 ALA A N 1
ATOM 1429 C CA . ALA A 1 177 ? 72.600 -55.737 22.885 1.00 33.06 177 ALA A CA 1
ATOM 1430 C C . ALA A 1 177 ? 73.252 -56.850 22.039 1.00 33.06 177 ALA A C 1
ATOM 1432 O O . ALA A 1 177 ? 72.784 -57.982 22.087 1.00 33.06 177 ALA A O 1
ATOM 1433 N N . ALA A 1 178 ? 74.411 -56.502 21.446 1.00 34.28 178 ALA A N 1
ATOM 1434 C CA . ALA A 1 178 ? 75.594 -57.338 21.139 1.00 34.28 178 ALA A CA 1
ATOM 1435 C C . ALA A 1 178 ? 75.428 -58.442 20.052 1.00 34.28 178 ALA A C 1
ATOM 1437 O O . ALA A 1 178 ? 74.465 -59.188 20.076 1.00 34.28 178 ALA A O 1
ATOM 1438 N N . LYS A 1 179 ? 76.327 -58.665 19.070 1.00 31.88 179 LYS A N 1
ATOM 1439 C CA . LYS A 1 179 ? 77.809 -58.719 19.089 1.00 31.88 179 LYS A CA 1
ATOM 1440 C C . LYS A 1 179 ? 78.419 -58.734 17.648 1.00 31.88 179 LYS A C 1
ATOM 1442 O O . LYS A 1 179 ? 77.940 -59.496 16.825 1.00 31.88 179 LYS A O 1
ATOM 1447 N N . LYS A 1 180 ? 79.543 -58.009 17.461 1.00 30.61 180 LYS A N 1
ATOM 1448 C CA . LYS A 1 180 ? 80.823 -58.307 16.735 1.00 30.61 180 LYS A CA 1
ATOM 1449 C C . LYS A 1 180 ? 80.927 -58.683 15.223 1.00 30.61 180 LYS A C 1
ATOM 1451 O O . LYS A 1 180 ? 80.396 -59.705 14.815 1.00 30.61 180 LYS A O 1
ATOM 1456 N N . LYS A 1 181 ? 81.921 -58.003 14.590 1.00 28.47 181 LYS A N 1
ATOM 1457 C CA . LYS A 1 181 ? 82.811 -58.337 13.431 1.00 28.47 181 LYS A CA 1
ATOM 1458 C C . LYS A 1 181 ? 82.199 -58.156 12.026 1.00 28.47 181 LYS A C 1
ATOM 1460 O O . LYS A 1 181 ? 81.053 -58.514 11.839 1.00 28.47 181 LYS A O 1
ATOM 1465 N N . GLU A 1 182 ? 82.862 -57.599 11.007 1.00 31.67 182 GLU A N 1
ATOM 1466 C CA . GLU A 1 182 ? 84.294 -57.414 10.703 1.00 31.67 182 GLU A CA 1
ATOM 1467 C C . GLU A 1 182 ? 84.477 -56.300 9.638 1.00 31.67 182 GLU A C 1
ATOM 1469 O O . GLU A 1 182 ? 83.550 -56.009 8.885 1.00 31.67 182 GLU A O 1
ATOM 1474 N N . GLU A 1 183 ? 85.660 -55.676 9.612 1.00 35.62 183 GLU A N 1
ATOM 1475 C CA . GLU A 1 183 ? 86.113 -54.661 8.646 1.00 35.62 183 GLU A CA 1
ATOM 1476 C C . GLU A 1 183 ? 86.273 -55.206 7.216 1.00 35.62 183 GLU A C 1
ATOM 1478 O O . GLU A 1 183 ? 86.760 -56.323 7.026 1.00 35.62 183 GLU A O 1
ATOM 1483 N N . LYS A 1 184 ? 85.982 -54.352 6.228 1.00 34.56 184 LYS A N 1
ATOM 1484 C CA . LYS A 1 184 ? 86.839 -54.044 5.071 1.00 34.56 184 LYS A CA 1
ATOM 1485 C C . LYS A 1 184 ? 86.398 -52.730 4.433 1.00 34.56 184 LYS A C 1
ATOM 1487 O O . LYS A 1 184 ? 85.174 -52.477 4.424 1.00 34.56 184 LYS A O 1
#

Nearest PDB structures (foldseek):
  7abz-assembly1_Q  TM=9.788E-01  e=6.085E-11  Escherichia coli K-12
  7s0s-assembly1_S  TM=9.581E-01  e=5.445E-11  Mycolicibacterium smegmatis
  7rqa-assembly1_1U  TM=9.647E-01  e=1.121E-10  Thermus thermophilus HB8
  7f0d-assembly1_Q  TM=9.410E-01  e=5.150E-11  Mycobacterium tuberculosis H37Ra
  6cfj-assembly1_1U  TM=9.642E-01  e=2.581E-10  Thermus thermophilus HB8